Protein AF-A0A845I1G8-F1 (afdb_monomer_lite)

Structure (mmCIF, N/CA/C/O backbone):
data_AF-A0A845I1G8-F1
#
_entry.id   AF-A0A845I1G8-F1
#
loop_
_atom_site.group_PDB
_atom_site.id
_atom_site.type_symbol
_atom_site.label_atom_id
_atom_site.label_alt_id
_atom_site.label_comp_id
_atom_site.label_asym_id
_atom_site.label_entity_id
_atom_site.label_seq_id
_atom_site.pdbx_PDB_ins_code
_atom_site.Cartn_x
_atom_site.Cartn_y
_atom_site.Cartn_z
_atom_site.occupancy
_atom_site.B_iso_or_equiv
_atom_site.auth_seq_id
_atom_site.auth_comp_id
_atom_site.auth_asym_id
_atom_site.auth_atom_id
_atom_site.pdbx_PDB_model_num
ATOM 1 N N . MET A 1 1 ? -43.999 1.249 33.921 1.00 59.19 1 MET A N 1
ATOM 2 C CA . MET A 1 1 ? -42.545 1.303 33.718 1.00 59.19 1 MET A CA 1
ATOM 3 C C . MET A 1 1 ? -41.907 0.312 34.666 1.00 59.19 1 MET A C 1
ATOM 5 O O . MET A 1 1 ? -42.029 0.521 35.875 1.00 59.19 1 MET A O 1
ATOM 9 N N . THR A 1 2 ? -41.364 -0.786 34.150 1.00 79.31 2 THR A N 1
ATOM 10 C CA . THR A 1 2 ? -40.757 -1.850 34.967 1.00 79.31 2 THR A CA 1
ATOM 11 C C . THR A 1 2 ? -39.474 -1.348 35.646 1.00 79.31 2 THR A C 1
ATOM 13 O O . THR A 1 2 ? -38.993 -0.241 35.372 1.00 79.31 2 THR A O 1
ATOM 16 N N . ILE A 1 3 ? -38.949 -2.116 36.605 1.00 76.50 3 ILE A N 1
ATOM 17 C CA . ILE A 1 3 ? -37.655 -1.810 37.237 1.00 76.50 3 ILE A CA 1
ATOM 18 C C . ILE A 1 3 ? -36.537 -1.839 36.180 1.00 76.50 3 ILE A C 1
ATOM 20 O O . ILE A 1 3 ? -35.678 -0.957 36.194 1.00 76.50 3 ILE A O 1
ATOM 24 N N . ASP A 1 4 ? -36.634 -2.744 35.208 1.00 77.62 4 ASP A N 1
ATOM 25 C CA . ASP A 1 4 ? -35.653 -2.904 34.131 1.00 77.62 4 ASP A CA 1
ATOM 26 C C . ASP A 1 4 ? -35.653 -1.695 33.190 1.00 77.62 4 ASP A C 1
ATOM 28 O O . ASP A 1 4 ? -34.610 -1.084 32.973 1.00 77.62 4 ASP A O 1
ATOM 32 N N . GLU A 1 5 ? -36.826 -1.204 32.773 1.00 81.94 5 GLU A N 1
ATOM 33 C CA . GLU A 1 5 ? -36.937 0.019 31.956 1.00 81.94 5 GLU A CA 1
ATOM 34 C C . GLU A 1 5 ? -36.365 1.263 32.673 1.00 81.94 5 GLU A C 1
ATOM 36 O O . GLU A 1 5 ? -35.828 2.187 32.050 1.00 81.94 5 GLU A O 1
ATOM 41 N N . ARG A 1 6 ? -36.464 1.319 34.012 1.00 86.00 6 ARG A N 1
ATOM 42 C CA . ARG A 1 6 ? -35.846 2.389 34.821 1.00 86.00 6 ARG A CA 1
ATOM 43 C C . ARG A 1 6 ? -34.326 2.280 34.830 1.00 86.00 6 ARG A C 1
ATOM 45 O O . ARG A 1 6 ? -33.655 3.317 34.754 1.00 86.00 6 ARG A O 1
ATOM 52 N N . LEU A 1 7 ? -33.799 1.066 34.959 1.00 87.06 7 LEU A N 1
ATOM 53 C CA . LEU A 1 7 ? -32.366 0.794 34.965 1.00 87.06 7 LEU A CA 1
ATOM 54 C C . LEU A 1 7 ? -31.748 1.074 33.598 1.00 87.06 7 LEU A C 1
ATOM 56 O O . LEU A 1 7 ? -30.804 1.856 33.530 1.00 87.06 7 LEU A O 1
ATOM 60 N N . GLU A 1 8 ? -32.335 0.571 32.514 1.00 88.56 8 GLU A N 1
ATOM 61 C CA . GLU A 1 8 ? -31.870 0.817 31.143 1.00 88.56 8 GLU A CA 1
ATOM 62 C C . GLU A 1 8 ? -31.791 2.312 30.821 1.00 88.56 8 GLU A C 1
ATOM 64 O O . GLU A 1 8 ? -30.777 2.805 30.322 1.00 88.56 8 GLU A O 1
ATOM 69 N N . ARG A 1 9 ? -32.820 3.082 31.197 1.00 90.50 9 ARG A N 1
ATOM 70 C CA . ARG A 1 9 ? -32.811 4.541 31.026 1.00 90.50 9 ARG A CA 1
ATOM 71 C C . ARG A 1 9 ? -31.726 5.222 31.861 1.00 90.50 9 ARG A C 1
ATOM 73 O O . ARG A 1 9 ? -31.201 6.257 31.455 1.00 90.50 9 ARG A O 1
ATOM 80 N N . THR A 1 10 ? -31.426 4.690 33.044 1.00 92.94 10 THR A N 1
ATOM 81 C CA . THR A 1 10 ? -30.372 5.224 33.916 1.00 92.94 10 THR A CA 1
ATOM 82 C C . THR A 1 10 ? -28.998 4.945 33.317 1.00 92.94 10 THR A C 1
ATOM 84 O O . THR A 1 10 ? -28.198 5.871 33.203 1.00 92.94 10 THR A O 1
ATOM 87 N N . ILE A 1 11 ? -28.763 3.717 32.847 1.00 93.94 11 ILE A N 1
ATOM 88 C CA . ILE A 1 11 ? -27.543 3.310 32.142 1.00 93.94 11 ILE A CA 1
ATOM 89 C C . ILE A 1 11 ? -27.331 4.188 30.905 1.00 93.94 11 ILE A C 1
ATOM 91 O O . ILE A 1 11 ? -26.258 4.759 30.731 1.00 93.94 11 ILE A O 1
ATOM 95 N N . GLY A 1 12 ? -28.375 4.406 30.099 1.00 91.75 12 GLY A N 1
ATOM 96 C CA . GLY A 1 12 ? -28.302 5.235 28.892 1.00 91.75 12 GLY A CA 1
ATOM 97 C C . GLY A 1 12 ? -27.892 6.697 29.125 1.00 91.75 12 GLY A C 1
ATOM 98 O O . GLY A 1 12 ? -27.435 7.351 28.192 1.00 91.75 12 GLY A O 1
ATOM 99 N N . ARG A 1 13 ? -28.025 7.218 30.354 1.00 94.81 13 ARG A N 1
ATOM 100 C CA . ARG A 1 13 ? -27.668 8.605 30.715 1.00 94.81 13 ARG A CA 1
ATOM 101 C C . ARG A 1 13 ? -26.244 8.768 31.239 1.00 94.81 13 ARG A C 1
ATOM 103 O O . ARG A 1 13 ? -25.802 9.899 31.408 1.00 94.81 13 ARG A O 1
ATOM 110 N N . VAL A 1 14 ? -25.542 7.674 31.515 1.00 95.62 14 VAL A N 1
ATOM 111 C CA . VAL A 1 14 ? -24.172 7.705 32.037 1.00 95.62 14 VAL A CA 1
ATOM 112 C C . VAL A 1 14 ? -23.230 8.306 31.003 1.00 95.62 14 VAL A C 1
ATOM 114 O O . VAL A 1 14 ? -23.246 7.864 29.862 1.00 95.62 14 VAL A O 1
ATOM 117 N N . THR A 1 15 ? -22.390 9.274 31.367 1.00 94.38 15 THR A N 1
ATOM 118 C CA . THR A 1 15 ? -21.555 10.006 30.390 1.00 94.38 15 THR A CA 1
ATOM 119 C C . THR A 1 15 ? -20.084 9.615 30.416 1.00 94.38 15 THR A C 1
ATOM 121 O O . THR A 1 15 ? -19.350 9.939 29.488 1.00 94.38 15 THR A O 1
ATOM 124 N N . THR A 1 16 ? -19.646 8.889 31.446 1.00 93.62 16 THR A N 1
ATOM 125 C CA . THR A 1 16 ? -18.249 8.468 31.590 1.00 93.62 16 THR A CA 1
ATOM 126 C C . THR A 1 16 ? -18.135 6.993 31.968 1.00 93.62 16 THR A C 1
ATOM 128 O O . THR A 1 16 ? -19.010 6.426 32.621 1.00 93.62 16 THR A O 1
ATOM 131 N N . TRP A 1 17 ? -17.011 6.357 31.625 1.00 92.44 17 TRP A N 1
ATOM 132 C CA . TRP A 1 17 ? -16.748 4.979 32.062 1.00 92.44 17 TRP A CA 1
ATOM 133 C C . TRP A 1 17 ? -16.634 4.833 33.576 1.00 92.44 17 TRP A C 1
ATOM 135 O O . TRP A 1 17 ? -16.966 3.781 34.107 1.00 92.44 17 TRP A O 1
ATOM 145 N N . GLN A 1 18 ? -16.162 5.863 34.285 1.00 91.94 18 GLN A N 1
ATOM 146 C CA . GLN A 1 18 ? -16.066 5.812 35.744 1.00 91.94 18 GLN A CA 1
ATOM 147 C C . GLN A 1 18 ? -17.457 5.705 36.376 1.00 91.94 18 GLN A C 1
ATOM 149 O O . GLN A 1 18 ? -17.676 4.860 37.244 1.00 91.94 18 GLN A O 1
ATOM 154 N N . GLU A 1 19 ? -18.401 6.520 35.905 1.00 94.38 19 GLU A N 1
ATOM 155 C CA . GLU A 1 19 ? -19.807 6.436 36.300 1.00 94.38 19 GLU A CA 1
ATOM 156 C C . GLU A 1 19 ? -20.415 5.078 35.924 1.00 94.38 19 GLU A C 1
ATOM 158 O O . GLU A 1 19 ? -21.117 4.485 36.743 1.00 94.38 19 GLU A O 1
ATOM 163 N N . LEU A 1 20 ? -20.112 4.558 34.727 1.00 94.44 20 LEU A N 1
ATOM 164 C CA . LEU A 1 20 ? -20.653 3.279 34.252 1.00 94.44 20 LEU A CA 1
ATOM 165 C C . LEU A 1 20 ? -20.165 2.111 35.112 1.00 94.44 20 LEU A C 1
ATOM 167 O O . LEU A 1 20 ? -20.973 1.305 35.565 1.00 94.44 20 LEU A O 1
ATOM 171 N N . ASN A 1 21 ? -18.866 2.073 35.413 1.00 91.50 21 ASN A N 1
ATOM 172 C CA . ASN A 1 21 ? -18.259 1.056 36.269 1.00 91.50 21 ASN A CA 1
ATOM 173 C C . ASN A 1 21 ? -18.818 1.113 37.699 1.00 91.50 21 ASN A C 1
ATOM 175 O O . ASN A 1 21 ? -19.072 0.079 38.318 1.00 91.50 21 ASN A O 1
ATOM 179 N N . GLN A 1 22 ? -19.024 2.320 38.239 1.00 92.88 22 GLN A N 1
ATOM 180 C CA . GLN A 1 22 ? -19.616 2.483 39.566 1.00 92.88 22 GLN A CA 1
ATOM 181 C C . GLN A 1 22 ? -21.084 2.035 39.587 1.00 92.88 22 GLN A C 1
ATOM 183 O O . GLN A 1 22 ? -21.517 1.406 40.554 1.00 92.88 22 GLN A O 1
ATOM 188 N N . LEU A 1 23 ? -21.846 2.335 38.531 1.00 93.50 23 LEU A N 1
ATOM 189 C CA . LEU A 1 23 ? -23.229 1.889 38.385 1.00 93.50 23 LEU A CA 1
ATOM 190 C C . LEU A 1 23 ? -23.312 0.363 38.273 1.00 93.50 23 LEU A C 1
ATOM 192 O O . LEU A 1 23 ? -24.092 -0.247 38.999 1.00 93.50 23 LEU A O 1
ATOM 196 N N . GLU A 1 24 ? -22.477 -0.252 37.434 1.00 92.94 24 GLU A N 1
ATOM 197 C CA . GLU A 1 24 ? -22.385 -1.708 37.291 1.00 92.94 24 GLU A CA 1
ATOM 198 C C . GLU A 1 24 ? -22.083 -2.381 38.636 1.00 92.94 24 GLU A C 1
ATOM 200 O O . GLU A 1 24 ? -22.765 -3.332 39.018 1.00 92.94 24 GLU A O 1
ATOM 205 N N . LYS A 1 25 ? -21.118 -1.851 39.401 1.00 92.50 25 LYS A N 1
ATOM 206 C CA . LYS A 1 25 ? -20.811 -2.347 40.748 1.00 92.50 25 LYS A CA 1
ATOM 207 C C . LYS A 1 25 ? -22.032 -2.276 41.672 1.00 92.50 25 LYS A C 1
ATOM 209 O O . LYS A 1 25 ? -22.380 -3.269 42.301 1.00 92.50 25 LYS A O 1
ATOM 214 N N . ASN A 1 26 ? -22.725 -1.137 41.698 1.00 92.81 26 ASN A N 1
ATOM 215 C CA . ASN A 1 26 ? -23.911 -0.947 42.539 1.00 92.81 26 ASN A CA 1
ATOM 216 C C . ASN A 1 26 ? -25.073 -1.885 42.161 1.00 92.81 26 ASN A C 1
ATOM 218 O O . ASN A 1 26 ? -25.849 -2.277 43.031 1.00 92.81 26 ASN A O 1
ATOM 222 N N . ILE A 1 27 ? -25.223 -2.212 40.873 1.00 92.38 27 ILE A N 1
ATOM 223 C CA . ILE A 1 27 ? -26.228 -3.163 40.377 1.00 92.38 27 ILE A CA 1
ATOM 224 C C . ILE A 1 27 ? -25.871 -4.587 40.822 1.00 92.38 27 ILE A C 1
ATOM 226 O O . ILE A 1 27 ? -26.733 -5.297 41.347 1.00 92.38 27 ILE A O 1
ATOM 230 N N . LYS A 1 28 ? -24.600 -4.983 40.667 1.00 90.75 28 LYS A N 1
ATOM 231 C CA . LYS A 1 28 ? -24.093 -6.298 41.094 1.00 90.75 28 LYS A CA 1
ATOM 232 C C . LYS A 1 28 ? -24.250 -6.509 42.597 1.00 90.75 28 LYS A C 1
ATOM 234 O O . LYS A 1 28 ? -24.784 -7.534 43.004 1.00 90.75 28 LYS A O 1
ATOM 239 N N . ASP A 1 29 ? -23.899 -5.509 43.406 1.00 91.25 29 ASP A N 1
ATOM 240 C CA . ASP A 1 29 ? -24.023 -5.558 44.872 1.00 91.25 29 ASP A CA 1
ATOM 241 C C . ASP A 1 29 ? -25.481 -5.747 45.347 1.00 91.25 29 ASP A C 1
ATOM 243 O O . ASP A 1 29 ? -25.730 -6.123 46.491 1.00 91.25 29 ASP A O 1
ATOM 247 N N . ARG A 1 30 ? -26.462 -5.494 44.471 1.00 89.50 30 ARG A N 1
ATOM 248 C CA . ARG A 1 30 ? -27.900 -5.642 44.741 1.00 89.50 30 ARG A CA 1
ATOM 249 C C . ARG A 1 30 ? -28.531 -6.862 44.061 1.00 89.50 30 ARG A C 1
ATOM 251 O O . ARG A 1 30 ? -29.754 -6.956 44.058 1.00 89.50 30 ARG A O 1
ATOM 258 N N . ASN A 1 31 ? -27.732 -7.776 43.496 1.00 82.81 31 ASN A N 1
ATOM 259 C CA . ASN A 1 31 ? -28.191 -8.935 42.712 1.00 82.81 31 ASN A CA 1
ATOM 260 C C . ASN A 1 31 ? -29.152 -8.565 41.564 1.00 82.81 31 ASN A C 1
ATOM 262 O O . ASN A 1 31 ? -30.037 -9.341 41.216 1.00 82.81 31 ASN A O 1
ATOM 266 N N . GLY A 1 32 ? -28.996 -7.370 40.987 1.00 78.38 32 GLY A N 1
ATOM 267 C CA . GLY A 1 32 ? -29.875 -6.849 39.936 1.00 78.38 32 GLY A CA 1
ATOM 268 C C . GLY A 1 32 ? -29.344 -7.039 38.517 1.00 78.38 32 GLY A C 1
ATOM 269 O O . GLY A 1 32 ? -29.754 -6.289 37.638 1.00 78.38 32 GLY A O 1
ATOM 270 N N . ILE A 1 33 ? -28.379 -7.942 38.300 1.00 83.81 33 ILE A N 1
ATOM 271 C CA . ILE A 1 33 ? -27.830 -8.193 36.964 1.00 83.81 33 ILE A CA 1
ATOM 272 C C . ILE A 1 33 ? -28.598 -9.342 36.309 1.00 83.81 33 ILE A C 1
ATOM 274 O O . ILE A 1 33 ? -28.538 -10.489 36.747 1.00 83.81 33 ILE A O 1
ATOM 278 N N . ASP A 1 34 ? -29.353 -9.003 35.275 1.00 89.62 34 ASP A N 1
ATOM 279 C CA . ASP A 1 34 ? -29.942 -9.949 34.339 1.00 89.62 34 ASP A CA 1
ATOM 280 C C . ASP A 1 34 ? -29.398 -9.684 32.927 1.00 89.62 34 ASP A C 1
ATOM 282 O O . ASP A 1 34 ? -28.594 -8.770 32.710 1.00 89.62 34 ASP A O 1
ATOM 286 N N . ALA A 1 35 ? -29.842 -10.486 31.960 1.00 88.06 35 ALA A N 1
ATOM 287 C CA . ALA A 1 35 ? -29.391 -10.374 30.577 1.00 88.06 35 ALA A CA 1
ATOM 288 C C . ALA A 1 35 ? -29.734 -9.015 29.932 1.00 88.06 35 ALA A C 1
ATOM 290 O O . ALA A 1 35 ? -28.965 -8.526 29.105 1.00 88.06 35 ALA A O 1
ATOM 291 N N . SER A 1 36 ? -30.855 -8.384 30.309 1.00 89.81 36 SER A N 1
ATOM 292 C CA . SER A 1 36 ? -31.261 -7.085 29.749 1.00 89.81 36 SER A CA 1
ATOM 293 C C . SER A 1 36 ? -30.347 -5.974 30.254 1.00 89.81 36 SER A C 1
ATOM 295 O O . SER A 1 36 ? -29.833 -5.162 29.482 1.00 89.81 36 SER A O 1
ATOM 297 N N . VAL A 1 37 ? -30.077 -5.975 31.560 1.00 90.69 37 VAL A N 1
ATOM 298 C CA . VAL A 1 37 ? -29.185 -5.013 32.207 1.00 90.69 37 VAL A CA 1
ATOM 299 C C . VAL A 1 37 ? -27.748 -5.174 31.711 1.00 90.69 37 VAL A C 1
ATOM 301 O O . VAL A 1 37 ? -27.081 -4.173 31.444 1.00 90.69 37 VAL A O 1
ATOM 304 N N . GLU A 1 38 ? -27.272 -6.409 31.539 1.00 90.00 38 GLU A N 1
ATOM 305 C CA . GLU A 1 38 ? -25.945 -6.682 30.984 1.00 90.00 38 GLU A CA 1
ATOM 306 C C . GLU A 1 38 ? -25.813 -6.168 29.542 1.00 90.00 38 GLU A C 1
ATOM 308 O O . GLU A 1 38 ? -24.857 -5.450 29.229 1.00 90.00 38 GLU A O 1
ATOM 313 N N . ALA A 1 39 ? -26.813 -6.424 28.692 1.00 89.94 39 ALA A N 1
ATOM 314 C CA . ALA A 1 39 ? -26.856 -5.896 27.330 1.00 89.94 39 ALA A CA 1
ATOM 315 C C . ALA A 1 39 ? -26.888 -4.357 27.305 1.00 89.94 39 ALA A C 1
ATOM 317 O O . ALA A 1 39 ? -26.200 -3.729 26.494 1.00 89.94 39 ALA A O 1
ATOM 318 N N . ALA A 1 40 ? -27.634 -3.724 28.216 1.00 92.25 40 ALA A N 1
ATOM 319 C CA . ALA A 1 40 ? -27.691 -2.269 28.328 1.00 92.25 40 ALA A CA 1
ATOM 320 C C . ALA A 1 40 ? -26.347 -1.660 28.766 1.00 92.25 40 ALA A C 1
ATOM 322 O O . ALA A 1 40 ? -25.928 -0.634 28.218 1.00 92.25 40 ALA A O 1
ATOM 323 N N . LEU A 1 41 ? -25.654 -2.287 29.726 1.00 92.50 41 LEU A N 1
ATOM 324 C CA . LEU A 1 41 ? -24.318 -1.875 30.168 1.00 92.50 41 LEU A CA 1
ATOM 325 C C . LEU A 1 41 ? -23.294 -2.0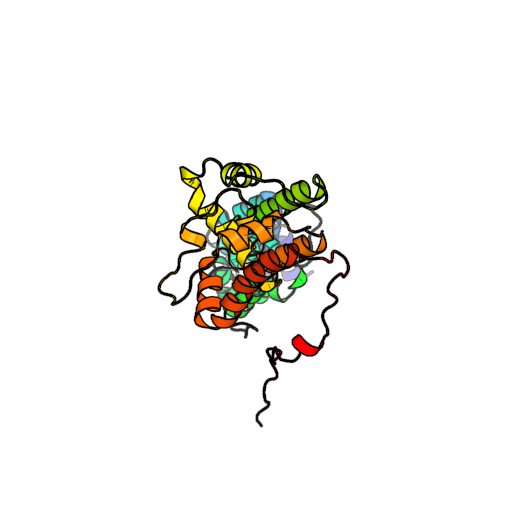00 29.038 1.00 92.50 41 LEU A C 1
ATOM 327 O O . LEU A 1 41 ? -22.527 -1.060 28.815 1.00 92.50 41 LEU A O 1
ATOM 331 N N . LEU A 1 42 ? -23.306 -3.123 28.310 1.00 90.44 42 LEU A N 1
ATOM 332 C CA . LEU A 1 42 ? -22.427 -3.343 27.163 1.00 90.44 42 LEU A CA 1
ATOM 333 C C . LEU A 1 42 ? -22.668 -2.276 26.095 1.00 90.44 42 LEU A C 1
ATOM 335 O O . LEU A 1 42 ? -21.759 -1.506 25.797 1.00 90.44 42 LEU A O 1
ATOM 339 N N . LYS A 1 43 ? -23.921 -2.127 25.641 1.00 92.81 43 LYS A N 1
ATOM 340 C CA . LYS A 1 43 ? -24.320 -1.123 24.647 1.00 92.81 43 LYS A CA 1
ATOM 341 C C . LYS A 1 43 ? -23.868 0.283 25.033 1.00 92.81 43 LYS A C 1
ATOM 343 O O . LYS A 1 43 ? -23.393 1.041 24.185 1.00 92.81 43 LYS A O 1
ATOM 348 N N . ARG A 1 44 ? -24.012 0.666 26.308 1.00 95.69 44 ARG A N 1
ATOM 349 C CA . ARG A 1 44 ? -23.567 1.992 26.748 1.00 95.69 44 ARG A CA 1
ATOM 350 C C . ARG A 1 44 ? -22.049 2.115 26.753 1.00 95.69 44 ARG A C 1
ATOM 352 O O . ARG A 1 44 ? -21.547 3.155 26.337 1.00 95.69 44 ARG A O 1
ATOM 359 N N . SER A 1 45 ? -21.332 1.087 27.200 1.00 94.12 45 SER A N 1
ATOM 360 C CA . SER A 1 45 ? -19.868 1.070 27.185 1.00 94.12 45 SER A CA 1
ATOM 361 C C . SER A 1 45 ? -19.317 1.236 25.766 1.00 94.12 45 SER A C 1
ATOM 363 O O . SER A 1 45 ? -18.413 2.047 25.561 1.00 94.12 45 SER A O 1
ATOM 365 N N . THR A 1 46 ? -19.911 0.545 24.788 1.00 93.62 46 THR A N 1
ATOM 366 C CA . THR A 1 46 ? -19.592 0.678 23.360 1.00 93.62 46 THR A CA 1
ATOM 367 C C . THR A 1 46 ? -19.830 2.092 22.867 1.00 93.62 46 THR A C 1
ATOM 369 O O . THR A 1 46 ? -18.945 2.675 22.245 1.00 93.62 46 THR A O 1
ATOM 372 N N . GLN A 1 47 ? -20.988 2.683 23.186 1.00 96.19 47 GLN A N 1
ATOM 373 C CA . GLN A 1 47 ? -21.294 4.052 22.772 1.00 96.19 47 GLN A CA 1
ATOM 374 C C . GLN A 1 47 ? -20.280 5.053 23.337 1.00 96.19 47 GLN A C 1
ATOM 376 O O . GLN A 1 47 ? -19.806 5.910 22.603 1.00 96.19 47 GLN A O 1
ATOM 381 N N . LEU A 1 48 ? -19.888 4.913 24.609 1.00 96.38 48 LEU A N 1
ATOM 382 C CA . LEU A 1 48 ? -18.823 5.739 25.190 1.00 96.38 48 LEU A CA 1
ATOM 383 C C . LEU A 1 48 ? -17.485 5.540 24.458 1.00 96.38 48 LEU A C 1
ATOM 385 O O . LEU A 1 48 ? -16.738 6.499 24.273 1.00 96.38 48 LEU A O 1
ATOM 389 N N . GLY A 1 49 ? -17.192 4.313 24.014 1.00 95.62 49 GLY A N 1
ATOM 390 C CA . GLY A 1 49 ? -16.034 3.997 23.176 1.00 95.62 49 GLY A CA 1
ATOM 391 C C . GLY A 1 49 ? -16.070 4.697 21.827 1.00 95.62 49 GLY A C 1
ATOM 392 O O . GLY A 1 49 ? -15.085 5.327 21.451 1.00 95.62 49 GLY A O 1
ATOM 393 N N . ILE A 1 50 ? -17.204 4.636 21.134 1.00 96.19 50 ILE A N 1
ATOM 394 C CA . ILE A 1 50 ? -17.432 5.326 19.861 1.00 96.19 50 ILE A CA 1
ATOM 395 C C . ILE A 1 50 ? -17.259 6.839 20.037 1.00 96.19 50 ILE A C 1
ATOM 397 O O . ILE A 1 50 ? -16.477 7.451 19.308 1.00 96.19 50 ILE A O 1
ATOM 401 N N . ASP A 1 51 ? -17.923 7.429 21.036 1.00 96.12 51 ASP A N 1
ATOM 402 C CA . ASP A 1 51 ? -17.870 8.867 21.321 1.00 96.12 51 ASP A CA 1
ATOM 403 C C . ASP A 1 51 ? -16.424 9.320 21.594 1.00 96.12 51 ASP A C 1
ATOM 405 O O . ASP A 1 51 ? -15.964 10.339 21.074 1.00 96.12 51 ASP A O 1
ATOM 409 N N . TYR A 1 52 ? -15.676 8.528 22.366 1.00 95.38 52 TYR A N 1
ATOM 410 C CA . TYR A 1 52 ? -14.263 8.769 22.647 1.00 95.38 52 TYR A CA 1
ATOM 411 C C . TYR A 1 52 ? -13.387 8.686 21.400 1.00 95.38 52 TYR A C 1
ATOM 413 O O . TYR A 1 52 ? -12.556 9.566 21.198 1.00 95.38 52 TYR A O 1
ATOM 421 N N . VAL A 1 53 ? -13.563 7.661 20.562 1.00 95.38 53 VAL A N 1
ATOM 422 C CA . VAL A 1 53 ? -12.801 7.520 19.314 1.00 95.38 53 VAL A CA 1
ATOM 423 C C . VAL A 1 53 ? -13.055 8.726 18.419 1.00 95.38 53 VAL A C 1
ATOM 425 O O . VAL A 1 53 ? -12.093 9.380 18.030 1.00 95.38 53 VAL A O 1
ATOM 428 N N . LEU A 1 54 ? -14.324 9.069 18.174 1.00 95.62 54 LEU A N 1
ATOM 429 C CA . LEU A 1 54 ? -14.721 10.211 17.347 1.00 95.62 54 LEU A CA 1
ATOM 430 C C . LEU A 1 54 ? -14.116 11.525 17.847 1.00 95.62 54 LEU A C 1
ATOM 432 O O . LEU A 1 54 ? -13.581 12.299 17.049 1.00 95.62 54 LEU A O 1
ATOM 436 N N . HIS A 1 55 ? -14.190 11.779 19.155 1.00 95.88 55 HIS A N 1
ATOM 437 C CA . HIS A 1 55 ? -13.619 12.978 19.759 1.00 95.88 55 HIS A CA 1
ATOM 438 C C . HIS A 1 55 ? -12.096 13.000 19.618 1.00 95.88 55 HIS A C 1
ATOM 440 O O . HIS A 1 55 ? -11.529 13.975 19.127 1.00 95.88 55 HIS A O 1
ATOM 446 N N . GLU A 1 56 ? -11.428 11.913 20.005 1.00 94.56 56 GLU A N 1
ATOM 447 C CA . GLU A 1 56 ? -9.974 11.848 19.979 1.00 94.56 56 GLU A CA 1
ATOM 448 C C . GLU A 1 56 ? -9.422 11.980 18.570 1.00 94.56 56 GLU A C 1
ATOM 450 O O . GLU A 1 56 ? -8.394 12.630 18.406 1.00 94.56 56 GLU A O 1
ATOM 455 N N . THR A 1 57 ? -10.070 11.403 17.559 1.00 91.81 57 THR A N 1
ATOM 456 C CA . THR A 1 57 ? -9.626 11.475 16.161 1.00 91.81 57 THR A CA 1
ATOM 457 C C . THR A 1 57 ? -10.120 12.720 15.426 1.00 91.81 57 THR A C 1
ATOM 459 O O . THR A 1 57 ? -9.711 12.927 14.288 1.00 91.81 57 THR A O 1
ATOM 462 N N . GLY A 1 58 ? -10.961 13.556 16.047 1.00 92.06 58 GLY A N 1
ATOM 463 C CA . GLY A 1 58 ? -11.527 14.751 15.415 1.00 92.06 58 GLY A CA 1
ATOM 464 C C . GLY A 1 58 ? -12.552 14.450 14.316 1.00 92.06 58 GLY A C 1
ATOM 465 O O . GLY A 1 58 ? -12.746 15.271 13.428 1.00 92.06 58 GLY A O 1
ATOM 466 N N . LEU A 1 59 ? -13.199 13.281 14.363 1.00 91.50 59 LEU A N 1
ATOM 467 C CA . LEU A 1 59 ? -14.170 12.817 13.359 1.00 91.50 59 LEU A CA 1
ATOM 468 C C . LEU A 1 59 ? -15.631 13.110 13.744 1.00 91.50 59 LEU A C 1
ATOM 470 O O . LEU A 1 59 ? -16.559 12.640 13.089 1.00 91.50 59 LEU A O 1
ATOM 474 N N . VAL A 1 60 ? -15.862 13.882 14.808 1.00 94.19 60 VAL A N 1
ATOM 475 C CA . VAL A 1 60 ? -17.213 14.258 15.249 1.00 94.19 60 VAL A CA 1
ATOM 476 C C . VAL A 1 60 ? -17.946 15.008 14.131 1.00 94.19 60 VAL A C 1
ATOM 478 O O . VAL A 1 60 ? -17.521 16.082 13.712 1.00 94.19 60 VAL A O 1
ATOM 481 N N . GLY A 1 61 ? -19.070 14.451 13.670 1.00 89.00 61 GLY A N 1
ATOM 482 C CA . GLY A 1 61 ? -19.905 15.047 12.620 1.00 89.00 61 GLY A CA 1
ATOM 483 C C . GLY A 1 61 ? -19.366 14.890 11.194 1.00 89.00 61 GLY A C 1
ATOM 484 O O . GLY A 1 61 ? -19.972 15.428 10.269 1.00 89.00 61 GLY A O 1
ATOM 485 N N . ALA A 1 62 ? -18.261 14.164 11.000 1.00 83.06 62 ALA A N 1
ATOM 486 C CA . ALA A 1 62 ? -17.777 13.830 9.666 1.00 83.06 62 ALA A CA 1
ATOM 487 C C . ALA A 1 62 ? -18.770 12.887 8.951 1.00 83.06 62 ALA A C 1
ATOM 489 O O . ALA A 1 62 ? -19.337 12.002 9.599 1.00 83.06 62 ALA A O 1
ATOM 490 N N . PRO A 1 63 ? -18.998 13.046 7.634 1.00 87.12 63 PRO A N 1
ATOM 491 C CA . PRO A 1 63 ? -19.689 12.028 6.853 1.00 87.12 63 PRO A CA 1
ATOM 492 C C . PRO A 1 63 ? -18.783 10.796 6.750 1.00 87.12 63 PRO A C 1
ATOM 494 O O . PRO A 1 63 ? -17.633 10.921 6.342 1.00 87.12 63 PRO A O 1
ATOM 497 N N . LEU A 1 64 ? -19.300 9.629 7.133 1.00 93.12 64 LEU A N 1
ATOM 498 C CA . LEU A 1 64 ? -18.557 8.367 7.147 1.00 93.12 64 LEU A CA 1
ATOM 499 C C . LEU A 1 64 ? -19.211 7.356 6.210 1.00 93.12 64 LEU A C 1
ATOM 501 O O . LEU A 1 64 ? -20.444 7.250 6.196 1.00 93.12 64 LEU A O 1
ATOM 505 N N . SER A 1 65 ? -18.401 6.588 5.482 1.00 92.94 65 SER A N 1
ATOM 506 C CA . SER A 1 65 ? -18.889 5.446 4.698 1.00 92.94 65 SER A CA 1
ATOM 507 C C . SER A 1 65 ? -19.458 4.332 5.589 1.00 92.94 65 SER A C 1
ATOM 509 O O . SER A 1 65 ? -19.320 4.353 6.817 1.00 92.94 65 SER A O 1
ATOM 511 N N . GLU A 1 66 ? -20.107 3.332 4.989 1.00 96.06 66 GLU A N 1
ATOM 512 C CA . GLU A 1 66 ? -20.605 2.178 5.747 1.00 96.06 66 GLU A CA 1
ATOM 513 C C . GLU A 1 66 ? -19.461 1.367 6.375 1.00 96.06 66 GLU A C 1
ATOM 515 O O . GLU A 1 66 ? -19.575 0.933 7.528 1.00 96.06 66 GLU A O 1
ATOM 520 N N . ALA A 1 67 ? -18.343 1.190 5.661 1.00 95.00 67 ALA A N 1
ATOM 521 C CA . ALA A 1 67 ? -17.162 0.534 6.213 1.00 95.00 67 ALA A CA 1
ATOM 522 C C . ALA A 1 67 ? -16.560 1.336 7.374 1.00 95.00 67 ALA A C 1
ATOM 524 O O . ALA A 1 67 ? -16.266 0.771 8.428 1.00 95.00 67 ALA A O 1
ATOM 525 N N . GLU A 1 68 ? -16.438 2.657 7.230 1.00 96.00 68 GLU A N 1
ATOM 526 C CA . GLU A 1 68 ? -15.912 3.540 8.274 1.00 96.00 68 GLU A CA 1
ATOM 527 C C . GLU A 1 68 ? -16.774 3.528 9.540 1.00 96.00 68 GLU A C 1
ATOM 529 O O . GLU A 1 68 ? -16.244 3.468 10.652 1.00 96.00 68 GLU A O 1
ATOM 534 N N . GLN A 1 69 ? -18.102 3.508 9.396 1.00 96.75 69 GLN A N 1
ATOM 535 C CA . GLN A 1 69 ? -19.020 3.372 10.530 1.00 96.75 69 GLN A CA 1
ATOM 536 C C . GLN A 1 69 ? -18.809 2.046 11.273 1.00 96.75 69 GLN A C 1
ATOM 538 O O . GLN A 1 69 ? -18.729 2.041 12.506 1.00 96.75 69 GLN A O 1
ATOM 543 N N . LYS A 1 70 ? -18.651 0.929 10.546 1.00 97.25 70 LYS A N 1
ATOM 544 C CA . LYS A 1 70 ? -18.330 -0.372 11.157 1.00 97.25 70 LYS A CA 1
ATOM 545 C C . LYS A 1 70 ? -16.956 -0.367 11.834 1.00 97.25 70 LYS A C 1
ATOM 547 O O . LYS A 1 70 ? -16.831 -0.902 12.934 1.00 97.25 70 LYS A O 1
ATOM 552 N N . ILE A 1 71 ? -15.944 0.267 11.234 1.00 97.50 71 ILE A N 1
ATOM 553 C CA . ILE A 1 71 ? -14.607 0.414 11.836 1.00 97.50 71 ILE A CA 1
ATOM 554 C C . ILE A 1 71 ? -14.708 1.163 13.168 1.00 97.50 71 ILE A C 1
ATOM 556 O O . ILE A 1 71 ? -14.136 0.724 14.164 1.00 97.50 71 ILE A O 1
ATOM 560 N N . ILE A 1 72 ? -15.458 2.266 13.224 1.00 97.19 72 ILE A N 1
ATOM 561 C CA . ILE A 1 72 ? -15.656 3.008 14.475 1.00 97.19 72 ILE A CA 1
ATOM 562 C C . ILE A 1 72 ? -16.369 2.154 15.522 1.00 97.19 72 ILE A C 1
ATOM 564 O O . ILE A 1 72 ? -15.946 2.159 16.678 1.00 97.19 72 ILE A O 1
ATOM 568 N N . ALA A 1 73 ? -17.402 1.401 15.137 1.00 96.06 73 ALA A N 1
ATOM 569 C CA . ALA A 1 73 ? -18.086 0.487 16.050 1.00 96.06 73 ALA A CA 1
ATOM 570 C C . ALA A 1 73 ? -17.118 -0.563 16.626 1.00 96.06 73 ALA A C 1
ATOM 572 O O . ALA A 1 73 ? -17.056 -0.738 17.842 1.00 96.06 73 ALA A O 1
ATOM 573 N N . ALA A 1 74 ? -16.290 -1.174 15.775 1.00 96.81 74 ALA A N 1
ATOM 574 C CA . ALA A 1 74 ? -15.266 -2.135 16.177 1.00 96.81 74 ALA A CA 1
ATOM 575 C C . ALA A 1 74 ? -14.244 -1.547 17.161 1.00 96.81 74 ALA A C 1
ATOM 577 O O . ALA A 1 74 ? -13.924 -2.154 18.185 1.00 96.81 74 ALA A O 1
ATOM 578 N N . ILE A 1 75 ? -13.741 -0.338 16.888 1.00 96.38 75 ILE A N 1
ATOM 579 C CA . ILE A 1 75 ? -12.797 0.335 17.790 1.00 96.38 75 ILE A CA 1
ATOM 580 C C . ILE A 1 75 ? -13.497 0.749 19.086 1.00 96.38 75 ILE A C 1
ATOM 582 O O . ILE A 1 75 ? -12.877 0.698 20.145 1.00 96.38 75 ILE A O 1
ATOM 586 N N . GLY A 1 76 ? -14.768 1.146 19.022 1.00 96.00 76 GLY A N 1
ATOM 587 C CA . GLY A 1 76 ? -15.585 1.473 20.185 1.00 96.00 76 GLY A CA 1
ATOM 588 C C . GLY A 1 76 ? -15.738 0.285 21.132 1.00 96.00 76 GLY A C 1
ATOM 589 O O . GLY A 1 76 ? -15.488 0.430 22.330 1.00 96.00 76 GLY A O 1
ATOM 590 N N . GLU A 1 77 ? -16.041 -0.898 20.595 1.00 95.75 77 GLU A N 1
ATOM 591 C CA . GLU A 1 77 ? -16.066 -2.154 21.357 1.00 95.75 77 GLU A CA 1
ATOM 592 C C . GLU A 1 77 ? -14.690 -2.503 21.924 1.00 95.75 77 GLU A C 1
ATOM 594 O O . GLU A 1 77 ? -14.528 -2.755 23.121 1.00 95.75 77 GLU A O 1
ATOM 599 N N . TYR A 1 78 ? -13.650 -2.429 21.094 1.00 95.69 78 TYR A N 1
ATOM 600 C CA . TYR A 1 78 ? -12.284 -2.668 21.547 1.00 95.69 78 TYR A CA 1
ATOM 601 C C . TYR A 1 78 ? -11.878 -1.709 22.682 1.00 95.69 78 TYR A C 1
ATOM 603 O O . TYR A 1 78 ? -11.282 -2.122 23.681 1.00 95.69 78 TYR A O 1
ATOM 611 N N . ALA A 1 79 ? -12.244 -0.429 22.581 1.00 94.88 79 ALA A N 1
ATOM 612 C CA . ALA A 1 79 ? -12.028 0.563 23.623 1.00 94.88 79 ALA A CA 1
ATOM 613 C C . ALA A 1 79 ? -12.809 0.207 24.895 1.00 94.88 79 ALA A C 1
ATOM 615 O O . ALA A 1 79 ? -12.228 0.231 25.979 1.00 94.88 79 ALA A O 1
ATOM 616 N N . ALA A 1 80 ? -14.083 -0.175 24.779 1.00 92.88 80 ALA A N 1
ATOM 617 C CA . ALA A 1 80 ? -14.908 -0.620 25.899 1.00 92.88 80 ALA A CA 1
ATOM 618 C C . ALA A 1 80 ? -14.260 -1.793 26.660 1.00 92.88 80 ALA A C 1
ATOM 620 O O . ALA A 1 80 ? -14.155 -1.744 27.891 1.00 92.88 80 ALA A O 1
ATOM 621 N N . ILE A 1 81 ? -13.736 -2.793 25.943 1.00 92.62 81 ILE A N 1
ATOM 622 C CA . ILE A 1 81 ? -13.014 -3.932 26.528 1.00 92.62 81 ILE A CA 1
ATOM 623 C C . ILE A 1 81 ? -11.740 -3.462 27.247 1.00 92.62 81 ILE A C 1
ATOM 625 O O . ILE A 1 81 ? -11.504 -3.814 28.408 1.00 92.62 81 ILE A O 1
ATOM 629 N N . LEU A 1 82 ? -10.925 -2.617 26.607 1.00 92.25 82 LEU A N 1
ATOM 630 C CA . LEU A 1 82 ? -9.696 -2.096 27.213 1.00 92.25 82 LEU A CA 1
ATOM 631 C C . LEU A 1 82 ? -9.960 -1.262 28.472 1.00 92.25 82 LEU A C 1
ATOM 633 O O . LEU A 1 82 ? -9.196 -1.352 29.441 1.00 92.25 82 LEU A O 1
ATOM 637 N N . ARG A 1 83 ? -11.038 -0.471 28.488 1.00 90.00 83 ARG A N 1
ATOM 638 C CA . ARG A 1 83 ? -11.382 0.403 29.617 1.00 90.00 83 ARG A CA 1
ATOM 639 C C . ARG A 1 83 ? -11.753 -0.380 30.873 1.00 90.00 83 ARG A C 1
ATOM 641 O O . ARG A 1 83 ? -11.420 0.089 31.961 1.00 90.00 83 ARG A O 1
ATOM 648 N N . ARG A 1 84 ? -12.298 -1.599 30.754 1.00 84.81 84 ARG A N 1
ATOM 649 C CA . ARG A 1 84 ? -12.483 -2.513 31.904 1.00 84.81 84 ARG A CA 1
ATOM 650 C C . ARG A 1 84 ? -11.162 -2.863 32.598 1.00 84.81 84 ARG A C 1
ATOM 652 O O . ARG A 1 84 ? -11.132 -3.063 33.805 1.00 84.81 84 ARG A O 1
ATOM 659 N N . SER A 1 85 ? -10.057 -2.864 31.851 1.00 85.19 85 SER A N 1
ATOM 660 C CA . SER A 1 85 ? -8.693 -3.064 32.367 1.00 85.19 85 SER A CA 1
ATOM 661 C C . SER A 1 85 ? -7.913 -1.754 32.560 1.00 85.19 85 SER A C 1
ATOM 663 O O . SER A 1 85 ? -6.687 -1.778 32.662 1.00 85.19 85 SER A O 1
ATOM 665 N N . ASN A 1 86 ? -8.595 -0.603 32.558 1.00 86.88 86 ASN A N 1
ATOM 666 C CA . ASN A 1 86 ? -8.010 0.740 32.622 1.00 86.88 86 ASN A CA 1
ATOM 667 C C . ASN A 1 86 ? -6.923 1.025 31.557 1.00 86.88 86 ASN A C 1
ATOM 669 O O . ASN A 1 86 ? -6.002 1.810 31.787 1.00 86.88 86 ASN A O 1
ATOM 673 N N . LYS A 1 87 ? -7.027 0.394 30.383 1.00 91.81 87 LYS A N 1
ATOM 674 C CA . LYS A 1 87 ? -6.151 0.617 29.221 1.00 91.81 87 LYS A CA 1
ATOM 675 C C . LYS A 1 87 ? -6.849 1.485 28.172 1.00 91.81 87 LYS A C 1
ATOM 677 O O . LYS A 1 87 ? -8.061 1.682 28.232 1.00 91.81 87 LYS A O 1
ATOM 682 N N . TYR A 1 88 ? -6.075 1.989 27.211 1.00 91.12 88 TYR A N 1
ATOM 683 C CA . TYR A 1 88 ? -6.553 2.853 26.128 1.00 91.12 88 TYR A CA 1
ATOM 684 C C . TYR A 1 88 ? -6.038 2.368 24.765 1.00 91.12 88 TYR A C 1
ATOM 686 O O . TYR A 1 88 ? -4.903 1.888 24.685 1.00 91.12 88 TYR A O 1
ATOM 694 N N . PRO A 1 89 ? -6.814 2.530 23.679 1.00 93.31 89 PRO A N 1
ATOM 695 C CA . PRO A 1 89 ? -6.409 2.150 22.325 1.00 93.31 89 PRO A CA 1
ATOM 696 C C . PRO A 1 89 ? -5.476 3.195 21.672 1.00 93.31 89 PRO A C 1
ATOM 698 O O . PRO A 1 89 ? -5.652 3.560 20.514 1.00 93.31 89 PRO A O 1
ATOM 701 N N . SER A 1 90 ? -4.472 3.713 22.394 1.00 93.56 90 SER A N 1
ATOM 702 C CA . SER A 1 90 ? -3.681 4.883 21.963 1.00 93.56 90 SER A CA 1
ATOM 703 C C . SER A 1 90 ? -2.979 4.702 20.613 1.00 93.56 90 SER A C 1
ATOM 705 O O . SER A 1 90 ? -2.959 5.631 19.810 1.00 93.56 90 SER A O 1
ATOM 707 N N . LEU A 1 91 ? -2.435 3.510 20.338 1.00 91.94 91 LEU A N 1
ATOM 708 C CA . LEU A 1 91 ? -1.789 3.211 19.054 1.00 91.94 91 LEU A CA 1
ATOM 709 C C . LEU A 1 91 ? -2.793 3.220 17.896 1.00 91.94 91 LEU A C 1
ATOM 711 O O . LEU A 1 91 ? -2.498 3.780 16.844 1.00 91.94 91 LEU A O 1
ATOM 715 N N . THR A 1 92 ? -3.984 2.656 18.107 1.00 94.19 92 THR A N 1
ATOM 716 C CA . THR A 1 92 ? -5.067 2.650 17.115 1.00 94.19 92 THR A CA 1
ATOM 717 C C . THR A 1 92 ? -5.501 4.079 16.791 1.00 94.19 92 THR A C 1
ATOM 719 O O . THR A 1 92 ? -5.565 4.453 15.624 1.00 94.19 92 THR A O 1
ATOM 722 N N . LEU A 1 93 ? -5.694 4.923 17.813 1.00 94.69 93 LEU A N 1
ATOM 723 C CA . LEU A 1 93 ? -6.050 6.334 17.619 1.00 94.69 93 LEU A CA 1
ATOM 724 C C . LEU A 1 93 ? -4.964 7.112 16.865 1.00 94.69 93 LEU A C 1
ATOM 726 O O . LEU A 1 93 ? -5.275 7.915 15.990 1.00 94.69 93 LEU A O 1
ATOM 730 N N . GLN A 1 94 ? -3.685 6.872 17.172 1.00 90.69 94 GLN A N 1
ATOM 731 C CA . GLN A 1 94 ? -2.569 7.485 16.442 1.00 90.69 94 GLN A CA 1
ATOM 732 C C . GLN A 1 94 ? -2.528 7.049 14.974 1.00 90.69 94 GLN A C 1
ATOM 734 O O . GLN A 1 94 ? -2.255 7.875 14.104 1.00 90.69 94 GLN A O 1
ATOM 739 N N . GLN A 1 95 ? -2.805 5.774 14.688 1.00 85.56 95 GLN A N 1
ATOM 740 C CA . GLN A 1 95 ? -2.880 5.279 13.314 1.00 85.56 95 GLN A CA 1
ATOM 741 C C . GLN A 1 95 ? -4.008 5.962 12.542 1.00 85.56 95 GLN A C 1
ATOM 743 O O . GLN A 1 95 ? -3.749 6.459 11.451 1.00 85.56 95 GLN A O 1
ATOM 748 N N . ILE A 1 96 ? -5.203 6.068 13.127 1.00 91.12 96 ILE A N 1
ATOM 749 C CA . ILE A 1 96 ? -6.358 6.713 12.484 1.00 91.12 96 ILE A CA 1
ATOM 750 C C . ILE A 1 96 ? -6.091 8.196 12.234 1.00 91.12 96 ILE A C 1
ATOM 752 O O . ILE A 1 96 ? -6.342 8.680 11.140 1.00 91.12 96 ILE A O 1
ATOM 756 N N . LYS A 1 97 ? -5.506 8.918 13.198 1.00 86.25 97 LYS A N 1
ATOM 757 C CA . LYS A 1 97 ? -5.125 10.330 13.001 1.00 86.25 97 LYS A CA 1
ATOM 758 C C . LYS A 1 97 ? -4.172 10.534 11.826 1.00 86.25 97 LYS A C 1
ATOM 760 O O . LYS A 1 97 ? -4.206 11.577 11.186 1.00 86.25 97 LYS A O 1
ATOM 765 N N . ARG A 1 98 ? -3.277 9.571 11.590 1.00 80.31 98 ARG A N 1
ATOM 766 C CA . ARG A 1 98 ? -2.252 9.663 10.546 1.00 80.31 98 ARG A CA 1
ATOM 767 C C . ARG A 1 98 ? -2.754 9.198 9.181 1.00 80.31 98 ARG A C 1
ATOM 769 O O . ARG A 1 98 ? -2.294 9.729 8.180 1.00 80.31 98 ARG A O 1
ATOM 776 N N . LEU A 1 99 ? -3.598 8.171 9.153 1.00 82.62 99 LEU A N 1
ATOM 777 C CA . LEU A 1 99 ? -3.939 7.430 7.936 1.00 82.62 99 LEU A CA 1
ATOM 778 C C . LEU A 1 99 ? -5.413 7.572 7.531 1.00 82.62 99 LEU A C 1
ATOM 780 O O . LEU A 1 99 ? -5.739 7.366 6.376 1.00 82.62 99 LEU A O 1
ATOM 784 N N . GLY A 1 100 ? -6.308 7.923 8.451 1.00 89.69 100 GLY A N 1
ATOM 785 C CA . GLY A 1 100 ? -7.748 7.727 8.273 1.00 89.69 100 GLY A CA 1
ATOM 786 C C . GLY A 1 100 ? -8.198 6.329 8.713 1.00 89.69 100 GLY A C 1
ATOM 787 O O . GLY A 1 100 ? -7.390 5.510 9.157 1.00 89.69 100 GLY A O 1
ATOM 788 N N . LEU A 1 101 ? -9.507 6.071 8.655 1.00 93.31 101 LEU A N 1
ATOM 789 C CA . LEU A 1 101 ? -10.116 4.841 9.179 1.00 93.31 101 LEU A CA 1
ATOM 790 C C . LEU A 1 101 ? -9.792 3.622 8.305 1.00 93.31 101 LEU A C 1
ATOM 792 O O . LEU A 1 101 ? -9.210 2.660 8.812 1.00 93.31 101 LEU A O 1
ATOM 796 N N . CYS A 1 102 ? -10.115 3.676 7.009 1.00 91.75 102 CYS A N 1
ATOM 797 C CA . CYS A 1 102 ? -9.914 2.549 6.093 1.00 91.75 102 CYS A CA 1
ATOM 798 C C . CYS A 1 102 ? -8.435 2.166 5.962 1.00 91.75 102 CYS A C 1
ATOM 800 O O . CYS A 1 102 ? -8.091 1.003 6.165 1.00 91.75 102 CYS A O 1
ATOM 802 N N . ASP A 1 103 ? -7.540 3.134 5.757 1.00 85.94 103 ASP A N 1
ATOM 803 C CA . ASP A 1 103 ? -6.100 2.869 5.645 1.00 85.94 103 ASP A CA 1
ATOM 804 C C . ASP A 1 103 ? -5.507 2.307 6.949 1.00 85.94 103 ASP A C 1
ATOM 806 O O . ASP A 1 103 ? -4.634 1.433 6.928 1.00 85.94 103 ASP A O 1
ATOM 810 N N . ALA A 1 104 ? -5.980 2.765 8.116 1.00 92.12 104 ALA A N 1
ATOM 811 C CA . ALA A 1 104 ? -5.554 2.200 9.396 1.00 92.12 104 ALA A CA 1
ATOM 812 C C . ALA A 1 104 ? -6.019 0.744 9.566 1.00 92.12 104 ALA A C 1
ATOM 814 O O . ALA A 1 104 ? -5.258 -0.080 10.096 1.00 92.12 104 ALA A O 1
ATOM 815 N N . ALA A 1 105 ? -7.234 0.416 9.116 1.00 95.38 105 ALA A N 1
ATOM 816 C CA . ALA A 1 105 ? -7.731 -0.955 9.087 1.00 95.38 105 ALA A CA 1
ATOM 817 C C . ALA A 1 105 ? -6.921 -1.816 8.106 1.00 95.38 105 ALA A C 1
ATOM 819 O O . ALA A 1 105 ? -6.418 -2.871 8.494 1.00 95.38 105 ALA A O 1
ATOM 820 N N . GLU A 1 106 ? -6.667 -1.322 6.893 1.00 94.69 106 GLU A N 1
ATOM 821 C CA . GLU A 1 106 ? -5.877 -2.004 5.867 1.00 94.69 106 GLU A CA 1
ATOM 822 C C . GLU A 1 106 ? -4.455 -2.339 6.350 1.00 94.69 106 GLU A C 1
ATOM 824 O O . GLU A 1 106 ? -4.017 -3.490 6.279 1.00 94.69 106 GLU A O 1
ATOM 829 N N . VAL A 1 107 ? -3.743 -1.367 6.929 1.00 91.19 107 VAL A N 1
ATOM 830 C CA . VAL A 1 107 ? -2.398 -1.577 7.500 1.00 91.19 107 VAL A CA 1
ATOM 831 C C . VAL A 1 107 ? -2.414 -2.576 8.664 1.00 91.19 107 VAL A C 1
ATOM 833 O O . VAL A 1 107 ? -1.406 -3.236 8.954 1.00 91.19 107 VAL A O 1
ATOM 836 N N . SER A 1 108 ? -3.537 -2.680 9.372 1.00 94.19 108 SER A N 1
ATOM 837 C CA . SER A 1 108 ? -3.695 -3.616 10.482 1.00 94.19 108 SER A CA 1
ATOM 838 C C . SER A 1 108 ? -3.905 -5.047 9.985 1.00 94.19 108 SER A C 1
ATOM 840 O O . SER A 1 108 ? -3.225 -5.944 10.488 1.00 94.19 108 SER A O 1
ATOM 842 N N . VAL A 1 109 ? -4.754 -5.253 8.972 1.00 95.81 109 VAL A N 1
ATOM 843 C CA . VAL A 1 109 ? -5.036 -6.589 8.410 1.00 95.81 109 VAL A CA 1
ATOM 844 C C . VAL A 1 109 ? -3.909 -7.104 7.512 1.00 95.81 109 VAL A C 1
ATOM 846 O O . VAL A 1 109 ? -3.634 -8.303 7.496 1.00 95.81 109 VAL A O 1
ATOM 849 N N . CYS A 1 110 ? -3.177 -6.222 6.817 1.00 93.81 110 CYS A 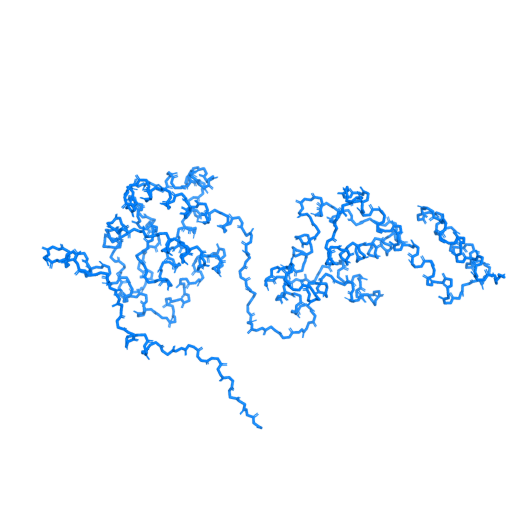N 1
ATOM 850 C CA . CYS A 1 110 ? -2.079 -6.569 5.900 1.00 93.81 110 CYS A CA 1
ATOM 851 C C . CYS A 1 110 ? -0.783 -7.030 6.604 1.00 93.81 110 CYS A C 1
ATOM 853 O O . CYS A 1 110 ? 0.332 -6.743 6.158 1.00 93.81 110 CYS A O 1
ATOM 855 N N . ARG A 1 111 ? -0.902 -7.755 7.720 1.00 91.69 111 ARG A N 1
ATOM 856 C CA . ARG A 1 111 ? 0.212 -8.283 8.516 1.00 91.69 111 ARG A CA 1
ATOM 857 C C . ARG A 1 111 ? 0.303 -9.797 8.400 1.00 91.69 111 ARG A C 1
ATOM 859 O O . ARG A 1 111 ? -0.663 -10.499 8.127 1.00 91.69 111 ARG A O 1
ATOM 866 N N . ASN A 1 112 ? 1.494 -10.347 8.635 1.00 87.94 112 ASN A N 1
ATOM 867 C CA . ASN A 1 112 ? 1.691 -11.803 8.614 1.00 87.94 112 ASN A CA 1
ATOM 868 C C . ASN A 1 112 ? 1.042 -12.523 9.799 1.00 87.94 112 ASN A C 1
ATOM 870 O O . ASN A 1 112 ? 0.778 -13.716 9.705 1.00 87.94 112 ASN A O 1
ATOM 874 N N . LYS A 1 113 ? 0.809 -11.811 10.902 1.00 91.31 113 LYS A N 1
ATOM 875 C CA . LYS A 1 113 ? 0.127 -12.321 12.087 1.00 91.31 113 LYS A CA 1
ATOM 876 C C . LYS A 1 113 ? -1.044 -11.399 12.418 1.00 91.31 113 LYS A C 1
ATOM 878 O O . LYS A 1 113 ? -0.872 -10.186 12.238 1.00 91.31 113 LYS A O 1
ATOM 883 N N . PRO A 1 114 ? -2.167 -11.944 12.915 1.00 92.69 114 PRO A N 1
ATOM 884 C CA . PRO A 1 114 ? -3.268 -11.130 13.402 1.00 92.69 114 PRO A CA 1
ATOM 885 C C . PRO A 1 114 ? -2.804 -10.123 14.457 1.00 92.69 114 PRO A C 1
ATOM 887 O O . PRO A 1 114 ? -1.807 -10.329 15.158 1.00 92.69 114 PRO A O 1
ATOM 890 N N . THR A 1 115 ? -3.495 -8.990 14.534 1.00 93.50 115 THR A N 1
ATOM 891 C CA . THR A 1 115 ? -3.176 -7.961 15.529 1.00 93.50 115 THR A CA 1
ATOM 892 C C . THR A 1 115 ? -3.729 -8.335 16.900 1.00 93.50 115 THR A C 1
ATOM 894 O O . THR A 1 115 ? -4.658 -9.128 17.016 1.00 93.50 115 THR A O 1
ATOM 897 N N . LYS A 1 116 ? -3.223 -7.695 17.963 1.00 91.44 116 LYS A N 1
ATOM 898 C CA . LYS A 1 116 ? -3.808 -7.896 19.293 1.00 91.44 116 LYS A CA 1
ATOM 899 C C . LYS A 1 116 ? -5.266 -7.424 19.373 1.00 91.44 116 LYS A C 1
ATOM 901 O O . LYS A 1 116 ? -6.035 -7.991 20.135 1.00 91.44 116 LYS A O 1
ATOM 906 N N . GLY A 1 117 ? -5.636 -6.406 18.591 1.00 91.62 117 GLY A N 1
ATOM 907 C CA . GLY A 1 117 ? -7.022 -5.944 18.497 1.00 91.62 117 GLY A CA 1
ATOM 908 C C . GLY A 1 117 ? -7.946 -7.027 17.944 1.00 91.62 117 GLY A C 1
ATOM 909 O O . GLY A 1 117 ? -8.985 -7.280 18.540 1.00 91.62 117 GLY A O 1
ATOM 910 N N . TYR A 1 118 ? -7.513 -7.722 16.886 1.00 94.81 118 TYR A N 1
ATOM 911 C CA . TYR A 1 118 ? -8.228 -8.880 16.343 1.00 94.81 118 TYR A CA 1
ATOM 912 C C . TYR A 1 118 ? -8.440 -9.957 17.409 1.00 94.81 118 TYR A C 1
ATOM 914 O O . TYR A 1 118 ? -9.575 -10.305 17.699 1.00 94.81 118 TYR A O 1
ATOM 922 N N . GLU A 1 119 ? -7.362 -10.420 18.054 1.00 94.81 119 GLU A N 1
ATOM 923 C CA . GLU A 1 119 ? -7.454 -11.462 19.089 1.00 94.81 119 GLU A CA 1
ATOM 924 C C . GLU A 1 119 ? -8.434 -11.079 20.206 1.00 94.81 119 GLU A C 1
ATOM 926 O O . GLU A 1 119 ? -9.238 -11.900 20.621 1.00 94.81 119 GLU A O 1
ATOM 931 N N . VAL A 1 120 ? -8.405 -9.821 20.663 1.00 94.25 120 VAL A N 1
ATOM 932 C C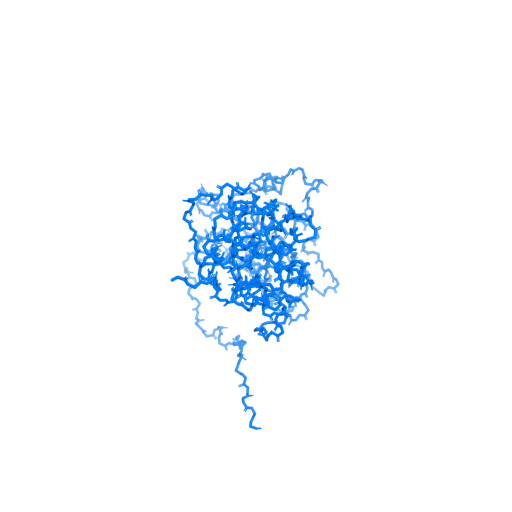A . VAL A 1 120 ? -9.302 -9.338 21.724 1.00 94.25 120 VAL A CA 1
ATOM 933 C C . VAL A 1 120 ? -10.772 -9.354 21.299 1.00 94.25 120 VAL A C 1
ATOM 935 O O . VAL A 1 120 ? -11.623 -9.644 22.135 1.00 94.25 120 VAL A O 1
ATOM 938 N N . LEU A 1 121 ? -11.082 -9.036 20.039 1.00 94.31 121 LEU A N 1
ATOM 939 C CA . LEU A 1 121 ? -12.456 -9.090 19.535 1.00 94.31 121 LEU A CA 1
ATOM 940 C C . LEU A 1 121 ? -12.936 -10.538 19.373 1.00 94.31 121 LEU A C 1
ATOM 942 O O . LEU A 1 121 ? -14.058 -10.838 19.762 1.00 94.31 121 LEU A O 1
ATOM 946 N N . ILE A 1 122 ? -12.083 -11.444 18.886 1.00 94.75 122 ILE A N 1
ATOM 947 C CA . ILE A 1 122 ? -12.410 -12.877 18.799 1.00 94.75 122 ILE A CA 1
ATOM 948 C C . ILE A 1 122 ? -12.636 -13.481 20.188 1.00 94.75 122 ILE A C 1
ATOM 950 O O . ILE A 1 122 ? -13.641 -14.151 20.405 1.00 94.75 122 ILE A O 1
ATOM 954 N N . ASP A 1 123 ? -11.754 -13.198 21.151 1.00 94.25 123 ASP A N 1
ATOM 955 C CA . ASP A 1 123 ? -11.884 -13.673 22.537 1.00 94.25 123 ASP A CA 1
ATOM 956 C C . ASP A 1 123 ? -13.183 -13.174 23.208 1.00 94.25 123 ASP A C 1
ATOM 958 O O . ASP A 1 123 ? -13.640 -13.755 24.194 1.00 94.25 123 ASP A O 1
ATOM 962 N N . ALA A 1 124 ? -13.767 -12.089 22.688 1.00 91.88 124 ALA A N 1
ATOM 963 C CA . ALA A 1 124 ? -15.022 -11.499 23.140 1.00 91.88 124 ALA A CA 1
ATOM 964 C C . ALA A 1 124 ? -16.249 -11.919 22.303 1.00 91.88 124 ALA A C 1
ATOM 966 O O . ALA A 1 124 ? -17.320 -11.362 22.525 1.00 91.88 124 ALA A O 1
ATOM 967 N N . ASP A 1 125 ? -16.105 -12.874 21.375 1.00 94.19 125 ASP A N 1
ATOM 968 C CA . ASP A 1 125 ? -17.159 -13.333 20.451 1.00 94.19 125 ASP A CA 1
ATOM 969 C C . ASP A 1 125 ? -17.698 -12.216 19.530 1.00 94.19 125 ASP A C 1
ATOM 971 O O . ASP A 1 125 ? -18.880 -12.137 19.205 1.00 94.19 125 ASP A O 1
ATOM 975 N N . LEU A 1 126 ? -16.807 -11.307 19.115 1.00 94.44 126 LEU A N 1
ATOM 976 C CA . LEU A 1 126 ? -17.096 -10.151 18.256 1.00 94.44 126 LEU A CA 1
ATOM 977 C C . LEU A 1 126 ? -16.361 -10.242 16.908 1.00 94.44 126 LEU A C 1
ATOM 979 O O . LEU A 1 126 ? -15.884 -9.234 16.381 1.00 94.44 126 LEU A O 1
ATOM 983 N N . GLU A 1 127 ? -16.251 -11.444 16.333 1.00 93.62 127 GLU A N 1
ATOM 984 C CA . GLU A 1 127 ? -15.595 -11.669 15.032 1.00 93.62 127 GLU A CA 1
ATOM 985 C C . GLU A 1 127 ? -16.205 -10.821 13.910 1.00 93.62 127 GLU A C 1
ATOM 987 O O . GLU A 1 127 ? -15.474 -10.301 13.061 1.00 93.62 127 GLU A O 1
ATOM 992 N N . ASP A 1 128 ? -17.518 -10.589 13.962 1.00 94.06 128 ASP A N 1
ATOM 993 C CA . ASP A 1 128 ? -18.241 -9.766 12.989 1.00 94.06 128 ASP A CA 1
ATOM 994 C C . ASP A 1 128 ? -17.794 -8.294 12.973 1.00 94.06 128 ASP A C 1
ATOM 996 O O . ASP A 1 128 ? -18.001 -7.582 11.990 1.00 94.06 128 ASP A O 1
ATOM 1000 N N . LEU A 1 129 ? -17.145 -7.840 14.049 1.00 94.50 129 LEU A N 1
ATOM 1001 C CA . LEU A 1 129 ? -16.566 -6.504 14.169 1.00 94.50 129 LEU A CA 1
ATOM 1002 C C . LEU A 1 129 ? -15.053 -6.490 13.924 1.00 94.50 129 LEU A C 1
ATOM 1004 O O . LEU A 1 129 ? -14.425 -5.439 14.030 1.00 94.50 129 LEU A O 1
ATOM 1008 N N . SER A 1 130 ? -14.432 -7.621 13.589 1.00 97.00 130 SER A N 1
ATOM 1009 C CA . SER A 1 130 ? -13.025 -7.621 13.185 1.00 97.00 130 SER A CA 1
ATOM 1010 C C . SER A 1 130 ? -12.820 -6.786 11.918 1.00 97.00 130 SER A C 1
ATOM 1012 O O . SER A 1 130 ? -13.677 -6.737 11.033 1.00 97.00 130 SER A O 1
ATOM 1014 N N . TYR A 1 131 ? -11.655 -6.144 11.788 1.00 97.88 131 TYR A N 1
ATOM 1015 C CA . TYR A 1 131 ? -11.319 -5.438 10.549 1.00 97.88 131 TYR A CA 1
ATOM 1016 C C . TYR A 1 131 ? -11.315 -6.383 9.356 1.00 97.88 131 TYR A C 1
ATOM 1018 O O . TYR A 1 131 ? -11.773 -6.013 8.284 1.00 97.88 131 TYR A O 1
ATOM 1026 N N . GLU A 1 132 ? -10.852 -7.612 9.554 1.00 98.06 132 GLU A N 1
ATOM 1027 C CA . GLU A 1 132 ? -10.868 -8.660 8.551 1.00 98.06 132 GLU A CA 1
ATOM 1028 C C . GLU A 1 132 ? -12.288 -8.905 8.041 1.00 98.06 132 GLU A C 1
ATOM 1030 O O . GLU A 1 132 ? -12.500 -8.928 6.828 1.00 98.06 132 GLU A O 1
ATOM 1035 N N . ARG A 1 133 ? -13.283 -9.016 8.932 1.00 98.12 133 ARG A N 1
ATOM 1036 C CA . ARG A 1 133 ? -14.671 -9.174 8.497 1.00 98.12 133 ARG A CA 1
ATOM 1037 C C . ARG A 1 133 ? -15.194 -7.934 7.782 1.00 98.12 133 ARG A C 1
ATOM 1039 O O . ARG A 1 133 ? -15.789 -8.063 6.716 1.00 98.12 133 ARG A O 1
ATOM 1046 N N . ILE A 1 134 ? -14.930 -6.748 8.324 1.00 98.19 134 ILE A N 1
ATOM 1047 C CA . ILE A 1 134 ? -15.371 -5.477 7.733 1.00 98.19 134 ILE A CA 1
ATOM 1048 C C . ILE A 1 134 ? -14.821 -5.307 6.310 1.00 98.19 134 ILE A C 1
ATOM 1050 O O . ILE A 1 134 ? -15.562 -4.910 5.414 1.00 98.19 134 ILE A O 1
ATOM 1054 N N . VAL A 1 135 ? -13.553 -5.662 6.085 1.00 97.94 135 VAL A N 1
ATOM 1055 C CA . VAL A 1 135 ? -12.914 -5.634 4.761 1.00 97.94 135 VAL A CA 1
ATOM 1056 C C . VAL A 1 135 ? -13.611 -6.577 3.778 1.00 97.94 135 VAL A C 1
ATOM 1058 O O . VAL A 1 135 ? -13.764 -6.233 2.609 1.00 97.94 135 VAL A O 1
ATOM 1061 N N . LEU A 1 136 ? -14.049 -7.760 4.223 1.00 97.88 136 LEU A N 1
ATOM 1062 C CA . LEU A 1 136 ? -14.762 -8.708 3.359 1.00 97.88 136 LEU A CA 1
ATOM 1063 C C . LEU A 1 136 ? -16.219 -8.334 3.102 1.00 97.88 136 LEU A C 1
ATOM 1065 O O . LEU A 1 136 ? -16.734 -8.660 2.034 1.00 97.88 136 LEU A O 1
ATOM 1069 N N . ASP A 1 137 ? -16.869 -7.672 4.055 1.00 97.94 137 ASP A N 1
ATOM 1070 C CA . ASP A 1 137 ? -18.226 -7.156 3.885 1.00 97.94 137 ASP A CA 1
ATOM 1071 C C . ASP A 1 137 ? -18.259 -5.963 2.910 1.00 97.94 137 ASP A C 1
ATOM 1073 O O . ASP A 1 137 ? -19.265 -5.763 2.233 1.00 97.94 137 ASP A O 1
ATOM 1077 N N . HIS A 1 138 ? -17.163 -5.198 2.814 1.00 97.38 138 HIS A N 1
ATOM 1078 C CA . HIS A 1 138 ? -17.060 -3.968 2.013 1.00 97.38 138 HIS A CA 1
ATOM 1079 C C . HIS A 1 138 ? -15.839 -3.957 1.072 1.00 97.38 138 HIS A C 1
ATOM 1081 O O . HIS A 1 138 ? -15.038 -3.022 1.097 1.00 97.38 138 HIS A O 1
ATOM 1087 N N . PRO A 1 139 ? -15.658 -4.970 0.205 1.00 94.94 139 PRO A N 1
ATOM 1088 C CA . PRO A 1 139 ? -14.397 -5.196 -0.507 1.00 94.94 139 PRO A CA 1
ATOM 1089 C C . PRO A 1 139 ? -14.031 -4.095 -1.511 1.00 94.94 139 PRO A C 1
ATOM 1091 O O . PRO A 1 139 ? -12.877 -4.000 -1.912 1.00 94.94 139 PRO A O 1
ATOM 1094 N N . THR A 1 140 ? -14.988 -3.263 -1.932 1.00 89.88 140 THR A N 1
ATOM 1095 C CA . THR A 1 140 ? -14.749 -2.142 -2.855 1.00 89.88 140 THR A CA 1
ATOM 1096 C C . THR A 1 140 ? -14.125 -0.918 -2.184 1.00 89.88 140 THR A C 1
ATOM 1098 O O . THR A 1 140 ? -13.640 -0.038 -2.888 1.00 89.88 140 THR A O 1
ATOM 1101 N N . GLU A 1 141 ? -14.149 -0.841 -0.850 1.00 91.38 141 GLU A N 1
ATOM 1102 C CA . GLU A 1 141 ? -13.565 0.265 -0.074 1.00 91.38 141 GLU A CA 1
ATOM 1103 C C . GLU A 1 141 ? -12.115 -0.001 0.365 1.00 91.38 141 GLU A C 1
ATOM 1105 O O . GLU A 1 141 ? -11.472 0.879 0.934 1.00 91.38 141 GLU A O 1
ATOM 1110 N N . PHE A 1 142 ? -11.583 -1.195 0.093 1.00 92.44 142 PHE A N 1
ATOM 1111 C CA . PHE A 1 142 ? -10.243 -1.615 0.506 1.00 92.44 142 PHE A CA 1
ATOM 1112 C C . PHE A 1 142 ? -9.439 -2.160 -0.670 1.00 92.44 142 PHE A C 1
ATOM 1114 O O . PHE A 1 142 ? -9.988 -2.536 -1.708 1.00 92.44 142 PHE A O 1
ATOM 1121 N N . SER A 1 143 ? -8.117 -2.254 -0.514 1.00 89.81 143 SER A N 1
ATOM 1122 C CA . SER A 1 143 ? -7.302 -2.867 -1.558 1.00 89.81 143 SER A CA 1
ATOM 1123 C C . SER A 1 143 ? -7.561 -4.372 -1.689 1.00 89.81 143 SER A C 1
ATOM 1125 O O . SER A 1 143 ? -7.845 -5.085 -0.720 1.00 89.81 143 SER A O 1
ATOM 1127 N N . ALA A 1 144 ? -7.339 -4.905 -2.893 1.00 90.75 144 ALA A N 1
ATOM 1128 C CA . ALA A 1 144 ? -7.343 -6.350 -3.134 1.00 90.75 144 ALA A CA 1
ATOM 1129 C C . ALA A 1 144 ? -6.366 -7.098 -2.204 1.00 90.75 144 ALA A C 1
ATOM 1131 O O . ALA A 1 144 ? -6.590 -8.254 -1.839 1.00 90.75 144 ALA A O 1
ATOM 1132 N N . ARG A 1 145 ? -5.286 -6.429 -1.776 1.00 92.44 145 ARG A N 1
ATOM 1133 C CA . ARG A 1 145 ? -4.337 -6.965 -0.802 1.00 92.44 145 ARG A CA 1
ATOM 1134 C C . ARG A 1 145 ? -4.972 -7.101 0.581 1.00 92.44 145 ARG A C 1
ATOM 1136 O O . ARG A 1 145 ? -4.838 -8.165 1.183 1.00 92.44 145 ARG A O 1
ATOM 1143 N N . ALA A 1 146 ? -5.683 -6.084 1.062 1.00 94.94 146 ALA A N 1
ATOM 1144 C CA . ALA A 1 146 ? -6.413 -6.149 2.327 1.00 94.94 146 ALA A CA 1
ATOM 1145 C C . ALA A 1 146 ? -7.435 -7.291 2.323 1.00 94.94 146 ALA A C 1
ATOM 1147 O O . ALA A 1 146 ? -7.485 -8.077 3.272 1.00 94.94 146 ALA A O 1
ATOM 1148 N N . VAL A 1 147 ? -8.184 -7.438 1.225 1.00 96.31 147 VAL A N 1
ATOM 1149 C CA . VAL A 1 147 ? -9.136 -8.541 1.026 1.00 96.31 147 VAL A CA 1
ATOM 1150 C C . VAL A 1 147 ? -8.421 -9.890 1.108 1.00 96.31 147 VAL A C 1
ATOM 1152 O O . VAL A 1 147 ? -8.840 -10.762 1.870 1.00 96.31 147 VAL A O 1
ATOM 1155 N N . TRP A 1 148 ? -7.298 -10.057 0.403 1.00 96.19 148 TRP A N 1
ATOM 1156 C CA . TRP A 1 148 ? -6.521 -11.299 0.429 1.00 96.19 148 TRP A CA 1
ATOM 1157 C C . TRP A 1 148 ? -6.055 -11.673 1.845 1.00 96.19 148 TRP A C 1
ATOM 1159 O O . TRP A 1 148 ? -6.179 -12.828 2.271 1.00 96.19 148 TRP A O 1
ATOM 1169 N N . PHE A 1 149 ? -5.526 -10.701 2.597 1.00 96.69 149 PHE A N 1
ATOM 1170 C CA . PHE A 1 149 ? -5.057 -10.930 3.967 1.00 96.69 149 PHE A CA 1
ATOM 1171 C C . PHE A 1 149 ? -6.209 -11.249 4.917 1.00 96.69 149 PHE A C 1
ATOM 1173 O O . PHE A 1 149 ? -6.082 -12.166 5.726 1.00 96.69 149 PHE A O 1
ATOM 1180 N N . SER A 1 150 ? -7.337 -10.557 4.768 1.00 97.12 150 SER A N 1
ATOM 1181 C CA . SER A 1 150 ? -8.536 -10.773 5.578 1.00 97.12 150 SER A CA 1
ATOM 1182 C C . SER A 1 150 ? -9.101 -12.177 5.376 1.00 97.12 150 SER A C 1
ATOM 1184 O O . SER A 1 150 ? -9.328 -12.895 6.347 1.00 97.12 150 SER A O 1
ATOM 1186 N N . ARG A 1 151 ? -9.203 -12.639 4.120 1.00 97.56 151 ARG A N 1
ATOM 1187 C CA . ARG A 1 151 ? -9.585 -14.027 3.804 1.00 97.56 151 ARG A CA 1
ATOM 1188 C C . ARG A 1 151 ? -8.645 -15.029 4.465 1.00 97.56 151 ARG A C 1
ATOM 1190 O O . ARG A 1 151 ? -9.113 -15.953 5.119 1.00 97.56 151 ARG A O 1
ATOM 1197 N N . ARG A 1 152 ? -7.328 -14.826 4.342 1.00 96.56 152 ARG A N 1
ATOM 1198 C CA . ARG A 1 152 ? -6.330 -15.729 4.936 1.00 96.56 152 ARG A CA 1
ATOM 1199 C C . ARG A 1 152 ? -6.474 -15.809 6.457 1.00 96.56 152 ARG A C 1
ATOM 1201 O O . ARG A 1 152 ? -6.418 -16.906 7.003 1.00 96.56 152 ARG A O 1
ATOM 1208 N N . THR A 1 153 ? -6.610 -14.668 7.131 1.00 96.38 153 THR A N 1
ATOM 1209 C CA . THR A 1 153 ? -6.740 -14.611 8.595 1.00 96.38 153 THR A CA 1
ATOM 1210 C C . THR A 1 153 ? -7.996 -15.337 9.077 1.00 96.38 153 THR A C 1
ATOM 1212 O O . THR A 1 153 ? -7.915 -16.084 10.046 1.00 96.38 153 THR A O 1
ATOM 1215 N N . LEU A 1 154 ? -9.106 -15.212 8.346 1.00 95.44 154 LEU A N 1
ATOM 1216 C CA . LEU A 1 154 ? -10.373 -15.897 8.628 1.00 95.44 154 LEU A CA 1
ATOM 1217 C C . LEU A 1 154 ? -10.418 -17.353 8.111 1.00 95.44 154 LEU A C 1
ATOM 1219 O O . LEU A 1 154 ? -11.475 -17.976 8.083 1.00 95.44 154 LEU A O 1
ATOM 1223 N N . GLY A 1 155 ? -9.292 -17.911 7.648 1.00 95.44 155 GLY A N 1
ATOM 1224 C CA . GLY A 1 155 ? -9.222 -19.292 7.149 1.00 95.44 155 GLY A CA 1
ATOM 1225 C C . GLY A 1 155 ? -9.950 -19.538 5.820 1.00 95.44 155 GLY A C 1
ATOM 1226 O O . GLY A 1 155 ? -10.183 -20.687 5.444 1.00 95.44 155 GLY A O 1
ATOM 1227 N N . LEU A 1 156 ? -10.302 -18.482 5.086 1.00 96.38 156 LEU A N 1
ATOM 1228 C CA . LEU A 1 156 ? -10.973 -18.554 3.791 1.00 96.38 156 LEU A CA 1
ATOM 1229 C C . LEU A 1 156 ? -9.964 -18.736 2.648 1.00 96.38 156 LEU A C 1
ATOM 1231 O O . LEU A 1 156 ? -8.848 -18.211 2.665 1.00 96.38 156 LEU A O 1
ATOM 1235 N N . ARG A 1 157 ? -10.377 -19.452 1.596 1.00 95.31 157 ARG A N 1
ATOM 1236 C CA . ARG A 1 157 ? -9.541 -19.703 0.412 1.00 95.31 157 ARG A CA 1
ATOM 1237 C C . ARG A 1 157 ? -9.307 -18.417 -0.385 1.00 95.31 157 ARG A C 1
ATOM 1239 O O . ARG A 1 157 ? -10.264 -17.716 -0.707 1.00 95.31 157 ARG A O 1
ATOM 1246 N N . ASN A 1 158 ? -8.060 -18.151 -0.764 1.00 94.38 158 ASN A N 1
ATOM 1247 C CA . ASN A 1 158 ? -7.702 -17.089 -1.707 1.00 94.38 158 ASN A CA 1
ATOM 1248 C C . ASN A 1 158 ? -7.607 -17.609 -3.148 1.00 94.38 158 ASN A C 1
ATOM 1250 O O . ASN A 1 158 ? -7.372 -18.798 -3.370 1.00 94.38 158 ASN A O 1
ATOM 1254 N N . GLU A 1 159 ? -7.782 -16.707 -4.115 1.00 86.88 159 GLU A N 1
ATOM 1255 C CA . GLU A 1 159 ? -7.620 -16.996 -5.550 1.00 86.88 159 GLU A CA 1
ATOM 1256 C C . GLU A 1 159 ? -6.152 -17.254 -5.917 1.00 86.88 159 GLU A C 1
ATOM 1258 O O . GLU A 1 159 ? -5.852 -18.113 -6.741 1.00 86.88 159 GLU A O 1
ATOM 1263 N N . SER A 1 160 ? -5.232 -16.559 -5.246 1.00 88.69 160 SER A N 1
ATOM 1264 C CA . SER A 1 160 ? -3.786 -16.710 -5.394 1.00 88.69 160 SER A CA 1
ATOM 1265 C C . SER A 1 160 ? -3.129 -17.195 -4.099 1.00 88.69 160 SER A C 1
ATOM 1267 O O . SER A 1 160 ? -3.559 -16.860 -2.993 1.00 88.69 160 SER A O 1
ATOM 1269 N N . GLU A 1 161 ? -2.016 -17.924 -4.220 1.00 88.44 161 GLU A N 1
ATOM 1270 C CA . GLU A 1 161 ? -1.197 -18.333 -3.064 1.00 88.44 161 GLU A CA 1
ATOM 1271 C C . GLU A 1 161 ? -0.440 -17.167 -2.413 1.00 88.44 161 GLU A C 1
ATOM 1273 O O . GLU A 1 161 ? -0.051 -17.240 -1.247 1.00 88.44 161 GLU A O 1
ATOM 1278 N N . LYS A 1 162 ? -0.207 -16.086 -3.164 1.00 86.81 162 LYS A N 1
ATOM 1279 C CA . LYS A 1 162 ? 0.538 -14.906 -2.713 1.00 86.81 162 LYS A CA 1
ATOM 1280 C C . LYS A 1 162 ? -0.374 -13.681 -2.689 1.00 86.81 162 LYS A C 1
ATOM 1282 O O . LYS A 1 162 ? -1.194 -13.541 -3.599 1.00 86.81 162 LYS A O 1
ATOM 1287 N N . PRO A 1 163 ? -0.210 -12.778 -1.706 1.00 88.69 163 PRO A N 1
ATOM 1288 C CA . PRO A 1 163 ? -0.983 -11.548 -1.671 1.00 88.69 163 PRO A CA 1
ATOM 1289 C C . PRO A 1 163 ? -0.657 -10.654 -2.875 1.00 88.69 163 PRO A C 1
ATOM 1291 O O . PRO A 1 163 ? 0.517 -10.593 -3.261 1.00 88.69 163 PRO A O 1
ATOM 1294 N N . PRO A 1 164 ? -1.642 -9.902 -3.400 1.00 86.94 164 PRO A N 1
ATOM 1295 C CA . PRO A 1 164 ? -1.408 -8.823 -4.359 1.00 86.94 164 PRO A CA 1
ATOM 1296 C C . PRO A 1 164 ? -0.349 -7.828 -3.868 1.00 86.94 164 PRO A C 1
ATOM 1298 O O . PRO A 1 164 ? -0.131 -7.688 -2.657 1.00 86.94 164 PRO A O 1
ATOM 1301 N N . ALA A 1 165 ? 0.323 -7.133 -4.788 1.00 77.19 165 ALA A N 1
ATOM 1302 C CA . ALA A 1 165 ? 1.307 -6.111 -4.437 1.00 77.19 165 ALA A CA 1
ATOM 1303 C C . ALA A 1 165 ? 0.671 -4.967 -3.620 1.00 77.19 165 ALA A C 1
ATOM 1305 O O . ALA A 1 165 ? -0.526 -4.710 -3.692 1.00 77.19 165 ALA A O 1
ATOM 1306 N N . GLU A 1 166 ? 1.471 -4.301 -2.786 1.00 76.38 166 GLU A N 1
ATOM 1307 C CA . GLU A 1 166 ? 1.008 -3.156 -1.998 1.00 76.38 166 GLU A CA 1
ATOM 1308 C C . GLU A 1 166 ? 0.847 -1.932 -2.905 1.00 76.38 166 GLU A C 1
ATOM 1310 O O . GLU A 1 166 ? 1.842 -1.376 -3.373 1.00 76.38 166 GLU A O 1
ATOM 1315 N N . THR A 1 167 ? -0.398 -1.514 -3.145 1.00 63.88 167 THR A N 1
ATOM 1316 C CA . THR A 1 167 ? -0.752 -0.460 -4.108 1.00 63.88 167 THR A CA 1
ATOM 1317 C C . THR A 1 167 ? -0.173 0.911 -3.731 1.00 63.88 167 THR A C 1
ATOM 1319 O O . THR A 1 167 ? 0.229 1.661 -4.620 1.00 63.88 167 THR A O 1
ATOM 1322 N N . HIS A 1 168 ? -0.011 1.202 -2.434 1.00 66.06 168 HIS A N 1
ATOM 1323 C CA . HIS A 1 168 ? 0.450 2.498 -1.906 1.00 66.06 168 HIS A CA 1
ATOM 1324 C C . HIS A 1 168 ? 1.861 2.472 -1.305 1.00 66.06 168 HIS A C 1
ATOM 1326 O O . HIS A 1 168 ? 2.177 3.241 -0.399 1.00 66.06 168 HIS A O 1
ATOM 1332 N N . SER A 1 169 ? 2.745 1.604 -1.802 1.00 76.44 169 SER A N 1
ATOM 1333 C CA . SER A 1 169 ? 4.137 1.660 -1.355 1.00 76.44 169 SER A CA 1
ATOM 1334 C C . SER A 1 169 ? 4.828 2.944 -1.837 1.00 76.44 169 SER A C 1
ATOM 1336 O O . SER A 1 169 ? 4.626 3.420 -2.956 1.00 76.44 169 SER A O 1
ATOM 1338 N N . ASP A 1 170 ? 5.743 3.451 -1.017 1.00 84.38 170 ASP A N 1
ATOM 1339 C CA . ASP A 1 170 ? 6.692 4.529 -1.329 1.00 84.38 170 ASP A CA 1
ATOM 1340 C C . ASP A 1 170 ? 7.434 4.316 -2.669 1.00 84.38 170 ASP A C 1
ATOM 1342 O O . ASP A 1 170 ? 7.921 5.254 -3.302 1.00 84.38 170 ASP A O 1
ATOM 1346 N N . ILE A 1 171 ? 7.553 3.056 -3.093 1.00 87.88 171 ILE A N 1
ATOM 1347 C CA . ILE A 1 171 ? 8.161 2.650 -4.358 1.00 87.88 171 ILE A CA 1
ATOM 1348 C C . ILE A 1 171 ? 7.167 2.833 -5.509 1.00 87.88 171 ILE A C 1
ATOM 1350 O O . ILE A 1 171 ? 7.577 3.319 -6.558 1.00 87.88 171 ILE A O 1
ATOM 1354 N N . ASN A 1 172 ? 5.879 2.511 -5.336 1.00 87.88 172 ASN A N 1
ATOM 1355 C CA . ASN A 1 172 ? 4.837 2.776 -6.339 1.00 87.88 172 ASN A CA 1
ATOM 1356 C C . ASN A 1 172 ? 4.675 4.260 -6.610 1.00 87.88 172 ASN A C 1
ATOM 1358 O O . ASN A 1 172 ? 4.706 4.651 -7.770 1.00 87.88 172 ASN A O 1
ATOM 1362 N N . ILE A 1 173 ? 4.601 5.079 -5.558 1.00 89.94 173 ILE A N 1
ATOM 1363 C CA . ILE A 1 173 ? 4.495 6.536 -5.698 1.00 89.94 173 ILE A CA 1
ATOM 1364 C C . ILE A 1 173 ? 5.668 7.068 -6.527 1.00 89.94 173 ILE A C 1
ATOM 1366 O O . ILE A 1 173 ? 5.464 7.772 -7.510 1.00 89.94 173 ILE A O 1
ATOM 1370 N N . ARG A 1 174 ? 6.900 6.670 -6.193 1.00 93.94 174 ARG A N 1
ATOM 1371 C CA . ARG A 1 174 ? 8.090 7.103 -6.941 1.00 93.94 174 ARG A CA 1
ATOM 1372 C C . ARG A 1 174 ? 8.178 6.506 -8.349 1.00 93.94 174 ARG A C 1
ATOM 1374 O O . ARG A 1 174 ? 8.729 7.141 -9.240 1.00 93.94 174 ARG A O 1
ATOM 1381 N N . THR A 1 175 ? 7.646 5.303 -8.561 1.00 95.69 175 THR A N 1
ATOM 1382 C CA . THR A 1 175 ? 7.559 4.683 -9.895 1.00 95.69 175 THR A CA 1
ATOM 1383 C C . THR A 1 175 ? 6.597 5.469 -10.782 1.00 95.69 175 THR A C 1
ATOM 1385 O O . THR A 1 175 ? 6.960 5.825 -11.900 1.00 95.69 175 THR A O 1
ATOM 1388 N N . ASP A 1 176 ? 5.420 5.816 -10.258 1.00 95.25 176 ASP A N 1
ATOM 1389 C CA . ASP A 1 176 ? 4.439 6.660 -10.937 1.00 95.25 176 ASP A CA 1
ATOM 1390 C C . ASP A 1 176 ? 5.016 8.049 -11.237 1.00 95.25 176 ASP A C 1
ATOM 1392 O O . ASP A 1 176 ? 4.918 8.509 -12.369 1.00 95.25 176 ASP A O 1
ATOM 1396 N N . GLN A 1 177 ? 5.688 8.678 -10.265 1.00 96.81 177 GLN A N 1
ATOM 1397 C CA . GLN A 1 177 ? 6.351 9.973 -10.455 1.00 96.81 177 GLN A CA 1
ATOM 1398 C C . GLN A 1 177 ? 7.430 9.924 -11.545 1.00 96.81 177 GLN A C 1
ATOM 1400 O O . GLN A 1 177 ? 7.533 10.861 -12.334 1.00 96.81 177 GLN A O 1
ATOM 1405 N N . LEU A 1 178 ? 8.220 8.843 -11.619 1.00 97.88 178 LEU A N 1
ATOM 1406 C CA . LEU A 1 178 ? 9.238 8.701 -12.663 1.00 97.88 178 LEU A CA 1
ATOM 1407 C C . LEU A 1 178 ? 8.591 8.561 -14.044 1.00 97.88 178 LEU A C 1
ATOM 1409 O O . LEU A 1 178 ? 9.034 9.205 -14.991 1.00 97.88 178 LEU A O 1
ATOM 1413 N N . LEU A 1 179 ? 7.535 7.750 -14.156 1.00 98.44 179 LEU A N 1
ATOM 1414 C CA . LEU A 1 179 ? 6.789 7.580 -15.403 1.00 98.44 179 LEU A CA 1
ATOM 1415 C C . LEU A 1 179 ? 6.129 8.886 -15.855 1.00 98.44 179 LEU A C 1
ATOM 1417 O O . LEU A 1 179 ? 6.232 9.235 -17.028 1.00 98.44 179 LEU A O 1
ATOM 1421 N N . ASP A 1 180 ? 5.516 9.631 -14.934 1.00 98.25 180 ASP A N 1
ATOM 1422 C CA . ASP A 1 180 ? 4.880 10.916 -15.233 1.00 98.25 180 ASP A CA 1
ATOM 1423 C C . ASP A 1 180 ? 5.923 11.961 -15.673 1.00 98.25 180 ASP A C 1
ATOM 1425 O O . ASP A 1 180 ? 5.715 12.678 -16.653 1.00 98.25 180 ASP A O 1
ATOM 1429 N N . TRP A 1 181 ? 7.091 11.998 -15.020 1.00 98.38 181 TRP A N 1
ATOM 1430 C CA . TRP A 1 181 ? 8.202 12.865 -15.421 1.00 98.38 181 TRP A CA 1
ATOM 1431 C C . TRP A 1 181 ? 8.741 12.524 -16.818 1.00 98.38 181 TRP A C 1
ATOM 1433 O O . TRP A 1 181 ? 8.949 13.423 -17.637 1.00 98.38 181 TRP A O 1
ATOM 1443 N N . LEU A 1 182 ? 8.933 11.236 -17.125 1.00 98.44 182 LEU A N 1
ATOM 1444 C CA . LEU A 1 182 ? 9.376 10.784 -18.449 1.00 98.44 182 LEU A CA 1
ATOM 1445 C C . LEU A 1 182 ? 8.334 11.085 -19.535 1.00 98.44 182 LEU A C 1
ATOM 1447 O O . LEU A 1 182 ? 8.704 11.513 -20.629 1.00 98.44 182 LEU A O 1
ATOM 1451 N N . MET A 1 183 ? 7.046 10.916 -19.228 1.00 98.50 183 MET A N 1
ATOM 1452 C CA . MET A 1 183 ? 5.946 11.224 -20.141 1.00 98.50 183 MET A CA 1
ATOM 1453 C C . MET A 1 183 ? 5.908 12.709 -20.500 1.00 98.50 183 MET A C 1
ATOM 1455 O O . MET A 1 183 ? 5.821 13.047 -21.680 1.00 98.50 183 MET A O 1
ATOM 1459 N N . GLU A 1 184 ? 6.023 13.608 -19.520 1.00 98.38 184 GLU A N 1
ATOM 1460 C CA . GLU A 1 184 ? 6.037 15.051 -19.790 1.00 98.38 184 GLU A CA 1
ATOM 1461 C C . GLU A 1 184 ? 7.284 15.481 -20.581 1.00 98.38 184 GLU A C 1
ATOM 1463 O O . GLU A 1 184 ? 7.184 16.327 -21.478 1.00 98.38 184 GLU A O 1
ATOM 1468 N N . ARG A 1 185 ? 8.445 14.853 -20.339 1.00 97.81 185 ARG A N 1
ATOM 1469 C CA . ARG A 1 185 ? 9.649 15.063 -21.163 1.00 97.81 185 ARG A CA 1
ATOM 1470 C C . ARG A 1 185 ? 9.448 14.608 -22.605 1.00 97.81 185 ARG A C 1
ATOM 1472 O O . ARG A 1 185 ? 9.785 15.360 -23.515 1.00 97.81 185 ARG A O 1
ATOM 1479 N N . ALA A 1 186 ? 8.891 13.413 -22.811 1.00 98.19 186 ALA A N 1
ATOM 1480 C CA . ALA A 1 186 ? 8.584 12.898 -24.142 1.00 98.19 186 ALA A CA 1
ATOM 1481 C C . ALA A 1 186 ? 7.618 13.842 -24.867 1.00 98.19 186 ALA A C 1
ATOM 1483 O O . ALA A 1 186 ? 7.921 14.340 -25.947 1.00 98.19 186 ALA A O 1
ATOM 1484 N N . LYS A 1 187 ? 6.482 14.157 -24.240 1.00 98.12 187 LYS A N 1
ATOM 1485 C CA . LYS A 1 187 ? 5.443 15.047 -24.774 1.00 98.12 187 LYS A CA 1
ATOM 1486 C C . LYS A 1 187 ? 5.993 16.410 -25.195 1.00 98.12 187 LYS A C 1
ATOM 1488 O O . LYS A 1 187 ? 5.653 16.898 -26.269 1.00 98.12 187 LYS A O 1
ATOM 1493 N N . SER A 1 188 ? 6.879 16.994 -24.389 1.00 97.56 188 SER A N 1
ATOM 1494 C CA . SER A 1 188 ? 7.515 18.289 -24.678 1.00 97.56 188 SER A CA 1
ATOM 1495 C C . SER A 1 188 ? 8.523 18.239 -25.833 1.00 97.56 188 SER A C 1
ATOM 1497 O O . SER A 1 188 ? 8.924 19.284 -26.338 1.00 97.56 188 SER A O 1
ATOM 1499 N N . ASN A 1 189 ? 8.926 17.044 -26.265 1.00 97.75 189 ASN A N 1
ATOM 1500 C CA . ASN A 1 189 ? 9.947 16.815 -27.281 1.00 97.75 189 ASN A CA 1
ATOM 1501 C C . ASN A 1 189 ? 9.430 15.894 -28.403 1.00 97.75 189 ASN A C 1
ATOM 1503 O O . ASN A 1 189 ? 10.090 14.944 -28.822 1.00 97.75 189 ASN A O 1
ATOM 1507 N N . GLY A 1 190 ? 8.203 16.146 -28.870 1.00 97.56 190 GLY A N 1
ATOM 1508 C CA . GLY A 1 190 ? 7.625 15.412 -30.001 1.00 97.56 190 GLY A CA 1
ATOM 1509 C C . GLY A 1 190 ? 7.441 13.918 -29.728 1.00 97.56 190 GLY A C 1
ATOM 1510 O O . GLY A 1 190 ? 7.583 13.111 -30.642 1.00 97.56 190 GLY A O 1
ATOM 1511 N N . TRP A 1 191 ? 7.144 13.565 -28.476 1.00 98.00 191 TRP A N 1
ATOM 1512 C CA . TRP A 1 191 ? 6.996 12.196 -27.975 1.00 98.00 191 TRP A CA 1
ATOM 1513 C C . TRP A 1 191 ? 8.285 11.359 -27.962 1.00 98.00 191 TRP A C 1
ATOM 1515 O O . TRP A 1 191 ? 8.233 10.157 -27.724 1.00 98.00 191 TRP A O 1
ATOM 1525 N N . ILE A 1 192 ? 9.454 11.976 -28.130 1.00 97.69 192 ILE A N 1
ATOM 1526 C CA . ILE A 1 192 ? 10.762 11.324 -27.985 1.00 97.69 192 ILE A CA 1
ATOM 1527 C C . ILE A 1 192 ? 11.376 11.769 -26.662 1.00 97.69 192 ILE A C 1
ATOM 1529 O O . ILE A 1 192 ? 11.430 12.965 -26.379 1.00 97.69 192 ILE A O 1
ATOM 1533 N N . ILE A 1 193 ? 11.860 10.839 -25.839 1.00 97.75 193 ILE A N 1
ATOM 1534 C CA . ILE A 1 193 ? 12.460 11.192 -24.546 1.00 97.75 193 ILE A CA 1
ATOM 1535 C C . ILE A 1 193 ? 13.842 11.813 -24.796 1.00 97.75 193 ILE A C 1
ATOM 1537 O O . ILE A 1 193 ? 14.734 11.118 -25.281 1.00 97.75 193 ILE A O 1
ATOM 1541 N N . PRO A 1 194 ? 14.060 13.100 -24.469 1.00 96.81 194 PRO A N 1
ATOM 1542 C CA . PRO A 1 194 ? 15.377 13.703 -24.601 1.00 96.81 194 PRO A CA 1
ATOM 1543 C C . PRO A 1 194 ? 16.355 13.055 -23.607 1.00 96.81 194 PRO A C 1
ATOM 1545 O O . PRO A 1 194 ? 15.922 12.702 -22.501 1.00 96.81 194 PRO A O 1
ATOM 1548 N N . PRO A 1 195 ? 17.660 12.967 -23.939 1.00 94.38 195 PRO A N 1
ATOM 1549 C CA . PRO A 1 195 ? 18.668 12.393 -23.053 1.00 94.38 195 PRO A CA 1
ATOM 1550 C C . PRO A 1 195 ? 18.581 12.949 -21.627 1.00 94.38 195 PRO A C 1
ATOM 1552 O O . PRO A 1 195 ? 18.328 14.141 -21.423 1.00 94.38 195 PRO A O 1
ATOM 1555 N N . PHE A 1 196 ? 18.763 12.076 -20.639 1.00 97.50 196 PHE A N 1
ATOM 1556 C CA . PHE A 1 196 ? 18.775 12.430 -19.222 1.00 97.50 196 PHE A CA 1
ATOM 1557 C C . PHE A 1 196 ? 19.721 11.518 -18.442 1.00 97.50 196 PHE A C 1
ATOM 1559 O O . PHE A 1 196 ? 19.951 10.371 -18.816 1.00 97.50 196 PHE A O 1
ATOM 1566 N N . THR A 1 197 ? 20.242 12.012 -17.328 1.00 97.31 197 THR A N 1
ATOM 1567 C CA . THR A 1 197 ? 21.090 11.249 -16.410 1.00 97.31 197 THR A CA 1
ATOM 1568 C C . THR A 1 197 ? 20.258 10.584 -15.311 1.00 97.31 197 THR A C 1
ATOM 1570 O O . THR A 1 197 ? 19.199 11.079 -14.915 1.00 97.31 197 THR A O 1
ATOM 1573 N N . ASN A 1 198 ? 20.771 9.502 -14.718 1.00 96.56 198 ASN A N 1
ATOM 1574 C CA . ASN A 1 198 ? 20.131 8.883 -13.547 1.00 96.56 198 ASN A CA 1
ATOM 1575 C C . ASN A 1 198 ? 20.027 9.852 -12.352 1.00 96.56 198 ASN A C 1
ATOM 1577 O O . ASN A 1 198 ? 19.140 9.708 -11.514 1.00 96.56 198 ASN A O 1
ATOM 1581 N N . ALA A 1 199 ? 20.911 10.851 -12.258 1.00 95.75 199 ALA A N 1
ATOM 1582 C CA . ALA A 1 199 ? 20.871 11.853 -11.194 1.00 95.75 199 ALA A CA 1
ATOM 1583 C C . ALA A 1 199 ? 19.689 12.823 -11.362 1.00 95.75 199 ALA A C 1
ATOM 1585 O O . ALA A 1 199 ? 19.017 13.155 -10.383 1.00 95.75 199 ALA A O 1
ATOM 1586 N N . GLU A 1 200 ? 19.397 13.237 -12.598 1.00 97.19 200 GLU A N 1
ATOM 1587 C CA . GLU A 1 200 ? 18.216 14.048 -12.916 1.00 97.19 200 GLU A CA 1
ATOM 1588 C C . GLU A 1 200 ? 16.928 13.269 -12.646 1.00 97.19 200 GLU A C 1
ATOM 1590 O O . GLU A 1 200 ? 16.032 13.780 -11.975 1.00 97.19 200 GLU A O 1
ATOM 1595 N N . ALA A 1 201 ? 16.865 12.014 -13.103 1.00 97.00 201 ALA A N 1
ATOM 1596 C CA . ALA A 1 201 ? 15.717 11.143 -12.871 1.00 97.00 201 ALA A CA 1
ATOM 1597 C C . ALA A 1 201 ? 15.475 10.893 -11.374 1.00 97.00 201 ALA A C 1
ATOM 1599 O O . ALA A 1 201 ? 14.335 10.957 -10.922 1.00 97.00 201 ALA A O 1
ATOM 1600 N N . ALA A 1 202 ? 16.531 10.650 -10.587 1.00 95.12 202 ALA A N 1
ATOM 1601 C CA . ALA A 1 202 ? 16.430 10.511 -9.135 1.00 95.12 202 ALA A CA 1
ATOM 1602 C C . ALA A 1 202 ? 15.901 11.794 -8.474 1.00 95.12 202 ALA A C 1
ATOM 1604 O O . ALA A 1 202 ? 14.951 11.732 -7.690 1.00 95.12 202 ALA A O 1
ATOM 1605 N N . THR A 1 203 ? 16.451 12.952 -8.853 1.00 94.88 203 THR A N 1
ATOM 1606 C CA . THR A 1 203 ? 16.022 14.260 -8.333 1.00 94.88 203 THR A CA 1
ATOM 1607 C C . THR A 1 203 ? 14.541 14.514 -8.620 1.00 94.88 203 THR A C 1
ATOM 1609 O O . THR A 1 203 ? 13.814 14.968 -7.736 1.00 94.88 203 THR A O 1
ATOM 1612 N N . ALA A 1 204 ? 14.069 14.162 -9.820 1.00 95.06 204 ALA A N 1
ATOM 1613 C CA . ALA A 1 204 ? 12.678 14.342 -10.236 1.00 95.06 204 ALA A CA 1
ATOM 1614 C C . ALA A 1 204 ? 11.663 13.574 -9.371 1.00 95.06 204 ALA A C 1
ATOM 1616 O O . ALA A 1 204 ? 10.526 14.015 -9.225 1.00 95.06 204 ALA A O 1
ATOM 1617 N N . ILE A 1 205 ? 12.075 12.460 -8.761 1.00 94.75 205 ILE A N 1
ATOM 1618 C CA . ILE A 1 205 ? 11.233 11.636 -7.875 1.00 94.75 205 ILE A CA 1
ATOM 1619 C C . ILE A 1 205 ? 11.563 11.818 -6.389 1.00 94.75 205 ILE A C 1
ATOM 1621 O O . ILE A 1 205 ? 11.261 10.959 -5.556 1.00 94.75 205 ILE A O 1
ATOM 1625 N N . GLY A 1 206 ? 12.237 12.920 -6.046 1.00 92.06 206 GLY A N 1
ATOM 1626 C CA . GLY A 1 206 ? 12.588 13.256 -4.667 1.00 92.06 206 GLY A CA 1
ATOM 1627 C C . GLY A 1 206 ? 13.619 12.316 -4.037 1.00 92.06 206 GLY A C 1
ATOM 1628 O O . GLY A 1 206 ? 13.739 12.269 -2.812 1.00 92.06 206 GLY A O 1
ATOM 1629 N N . LEU A 1 207 ? 14.365 11.556 -4.844 1.00 86.31 207 LEU A N 1
ATOM 1630 C CA . LEU A 1 207 ? 15.558 10.856 -4.386 1.00 86.31 207 LEU A CA 1
ATOM 1631 C C . LEU A 1 207 ? 16.739 11.819 -4.536 1.00 86.31 207 LEU A C 1
ATOM 1633 O O . LEU A 1 207 ? 16.986 12.343 -5.615 1.00 86.31 207 LEU A O 1
ATOM 1637 N N . GLY A 1 208 ? 17.439 12.094 -3.435 1.00 83.69 208 GLY A N 1
ATOM 1638 C CA . GLY A 1 208 ? 18.608 12.977 -3.436 1.00 83.69 208 GLY A CA 1
ATOM 1639 C C . GLY A 1 208 ? 19.814 12.358 -4.157 1.00 83.69 208 GLY A C 1
ATOM 1640 O O . GLY A 1 208 ? 19.709 11.776 -5.232 1.00 83.69 208 GLY A O 1
ATOM 1641 N N . ALA A 1 209 ? 20.999 12.442 -3.551 1.00 85.19 209 ALA A N 1
ATOM 1642 C CA . ALA A 1 209 ? 22.214 11.914 -4.170 1.00 85.19 209 ALA A CA 1
ATOM 1643 C C . ALA A 1 209 ? 22.146 10.390 -4.427 1.00 85.19 209 ALA A C 1
ATOM 1645 O O . ALA A 1 209 ? 21.808 9.601 -3.536 1.00 85.19 209 ALA A O 1
ATOM 1646 N N . LEU A 1 210 ? 22.555 9.965 -5.630 1.00 83.00 210 LEU A N 1
ATOM 1647 C CA . LEU A 1 210 ? 22.637 8.549 -6.020 1.00 83.00 210 LEU A CA 1
ATOM 1648 C C . LEU A 1 210 ? 23.606 7.733 -5.151 1.00 83.00 210 LEU A C 1
ATOM 1650 O O . LEU A 1 210 ? 23.431 6.524 -5.026 1.00 83.00 210 LEU A O 1
ATOM 1654 N N . SER A 1 211 ? 24.587 8.367 -4.504 1.00 78.44 211 SER A N 1
ATOM 1655 C CA . SER A 1 211 ? 25.466 7.700 -3.533 1.00 78.44 211 SER A CA 1
ATOM 1656 C C . SER A 1 211 ? 24.690 7.097 -2.357 1.00 78.44 211 SER A C 1
ATOM 1658 O O . SER A 1 211 ? 25.068 6.044 -1.848 1.00 78.44 211 SER A O 1
ATOM 1660 N N . THR A 1 212 ? 23.578 7.724 -1.965 1.00 76.38 212 THR A N 1
ATOM 1661 C CA . THR A 1 212 ? 22.702 7.257 -0.883 1.00 76.38 212 THR A CA 1
ATOM 1662 C C . THR A 1 212 ? 21.560 6.396 -1.419 1.00 76.38 212 THR A C 1
ATOM 1664 O O . THR A 1 212 ? 21.229 5.364 -0.838 1.00 76.38 212 THR A O 1
ATOM 1667 N N . PHE A 1 213 ? 20.954 6.799 -2.541 1.00 86.56 213 PHE A N 1
ATOM 1668 C CA . PHE A 1 213 ? 19.691 6.221 -3.023 1.00 86.56 213 PHE A CA 1
ATOM 1669 C C . PHE A 1 213 ? 19.796 5.427 -4.328 1.00 86.56 213 PHE A C 1
ATOM 1671 O O . PHE A 1 213 ? 18.776 4.970 -4.843 1.00 86.56 213 PHE A O 1
ATOM 1678 N N . GLY A 1 214 ? 21.001 5.191 -4.851 1.00 84.69 214 GLY A N 1
ATOM 1679 C CA . GLY A 1 214 ? 21.206 4.522 -6.139 1.00 84.69 214 GLY A CA 1
ATOM 1680 C C . GLY A 1 214 ? 20.570 3.134 -6.211 1.00 84.69 214 GLY A C 1
ATOM 1681 O O . GLY A 1 214 ? 19.975 2.781 -7.223 1.00 84.69 214 GLY A O 1
ATOM 1682 N N . ARG A 1 215 ? 20.582 2.372 -5.108 1.00 87.88 215 ARG A N 1
ATOM 1683 C CA . ARG A 1 215 ? 19.904 1.065 -5.038 1.00 87.88 215 ARG A CA 1
ATOM 1684 C C . ARG A 1 215 ? 18.381 1.182 -5.160 1.00 87.88 215 ARG A C 1
ATOM 1686 O O . ARG A 1 215 ? 17.761 0.338 -5.798 1.00 87.88 215 ARG A O 1
ATOM 1693 N N . VAL A 1 216 ? 17.782 2.200 -4.541 1.00 86.62 216 VAL A N 1
ATOM 1694 C CA . VAL A 1 216 ? 16.330 2.435 -4.597 1.00 86.62 216 VAL A CA 1
ATOM 1695 C C . VAL A 1 216 ? 15.935 2.887 -5.999 1.00 86.62 216 VAL A C 1
ATOM 1697 O O . VAL A 1 216 ? 14.991 2.343 -6.566 1.00 86.62 216 VAL A O 1
ATOM 1700 N N . HIS A 1 217 ? 16.696 3.817 -6.581 1.00 93.56 217 HIS A N 1
ATOM 1701 C CA . HIS A 1 217 ? 16.457 4.295 -7.939 1.00 93.56 217 HIS A CA 1
ATOM 1702 C C . HIS A 1 217 ? 16.602 3.175 -8.980 1.00 93.56 217 HIS A C 1
ATOM 1704 O O . HIS A 1 217 ? 15.685 2.962 -9.769 1.00 93.56 217 HIS A O 1
ATOM 1710 N N . GLY A 1 218 ? 17.681 2.386 -8.912 1.00 93.44 218 GLY A N 1
ATOM 1711 C CA . GLY A 1 218 ? 17.880 1.240 -9.803 1.00 93.44 218 GLY A CA 1
ATOM 1712 C C . GLY A 1 218 ? 16.785 0.179 -9.659 1.00 93.44 218 GLY A C 1
ATOM 1713 O O . GLY A 1 218 ? 16.357 -0.406 -10.648 1.00 93.44 218 GLY A O 1
ATOM 1714 N N . ASN A 1 219 ? 16.256 -0.030 -8.448 1.00 93.06 219 ASN A N 1
ATOM 1715 C CA . ASN A 1 219 ? 15.092 -0.892 -8.253 1.00 93.06 219 ASN A CA 1
ATOM 1716 C C . ASN A 1 219 ? 13.835 -0.324 -8.934 1.00 93.06 219 ASN A C 1
ATOM 1718 O O . ASN A 1 219 ? 13.134 -1.075 -9.599 1.00 93.06 219 ASN A O 1
ATOM 1722 N N . ILE A 1 220 ? 13.558 0.978 -8.808 1.00 95.06 220 ILE A N 1
ATOM 1723 C CA . ILE A 1 220 ? 12.413 1.628 -9.472 1.00 95.06 220 ILE A CA 1
ATOM 1724 C C . ILE A 1 220 ? 12.521 1.505 -10.998 1.00 95.06 220 ILE A C 1
ATOM 1726 O O . ILE A 1 220 ? 11.567 1.069 -11.637 1.00 95.06 220 ILE A O 1
ATOM 1730 N N . GLN A 1 221 ? 13.683 1.814 -11.578 1.00 96.62 221 GLN A N 1
ATOM 1731 C CA . GLN A 1 221 ? 13.906 1.651 -13.017 1.00 96.62 221 GLN A CA 1
ATOM 1732 C C . GLN A 1 221 ? 13.754 0.193 -13.458 1.00 96.62 221 GLN A C 1
ATOM 1734 O O . GLN A 1 221 ? 13.032 -0.083 -14.405 1.00 96.62 221 GLN A O 1
ATOM 1739 N N . SER A 1 222 ? 14.323 -0.756 -12.713 1.00 95.94 222 SER A N 1
ATOM 1740 C CA . SER A 1 222 ? 14.199 -2.182 -13.030 1.00 95.94 222 SER A CA 1
ATOM 1741 C C . SER A 1 222 ? 12.742 -2.678 -13.001 1.00 95.94 222 SER A C 1
ATOM 1743 O O . SER A 1 222 ? 12.386 -3.562 -13.784 1.00 95.94 222 SER A O 1
ATOM 1745 N N . ARG A 1 223 ? 11.872 -2.097 -12.153 1.00 96.00 223 ARG A N 1
ATOM 1746 C CA . ARG A 1 223 ? 10.415 -2.359 -12.182 1.00 96.00 223 ARG A CA 1
ATOM 1747 C C . ARG A 1 223 ? 9.779 -1.833 -13.463 1.00 96.00 223 ARG A C 1
ATOM 1749 O O . ARG A 1 223 ? 8.989 -2.539 -14.081 1.00 96.00 223 ARG A O 1
ATOM 1756 N N . ILE A 1 224 ? 10.129 -0.614 -13.862 1.00 98.06 224 ILE A N 1
ATOM 1757 C CA . ILE A 1 224 ? 9.651 -0.009 -15.109 1.00 98.06 224 ILE A CA 1
ATOM 1758 C C . ILE A 1 224 ? 10.099 -0.844 -16.314 1.00 98.06 224 ILE A C 1
ATOM 1760 O O . ILE A 1 224 ? 9.284 -1.139 -17.184 1.00 98.06 224 ILE A O 1
ATOM 1764 N N . ASP A 1 225 ? 11.354 -1.288 -16.348 1.00 97.94 225 ASP A N 1
ATOM 1765 C CA . ASP A 1 225 ? 11.886 -2.116 -17.434 1.00 97.94 225 ASP A CA 1
ATOM 1766 C C . ASP A 1 225 ? 11.186 -3.473 -17.516 1.00 97.94 225 ASP A C 1
ATOM 1768 O O . ASP A 1 225 ? 10.862 -3.943 -18.608 1.00 97.94 225 ASP A O 1
ATOM 1772 N N . PHE A 1 226 ? 10.875 -4.083 -16.369 1.00 97.50 226 PHE A N 1
ATOM 1773 C CA . PHE A 1 226 ? 10.081 -5.308 -16.346 1.00 97.50 226 PHE A CA 1
ATOM 1774 C C . PHE A 1 226 ? 8.648 -5.074 -16.844 1.00 97.50 226 PHE A C 1
ATOM 1776 O O . PHE A 1 226 ? 8.113 -5.880 -17.603 1.00 97.50 226 PHE A O 1
ATOM 1783 N N . ALA A 1 227 ? 8.029 -3.949 -16.478 1.00 97.62 227 ALA A N 1
ATOM 1784 C CA . ALA A 1 227 ? 6.725 -3.560 -17.009 1.00 97.62 227 ALA A CA 1
ATOM 1785 C C . ALA A 1 227 ? 6.771 -3.325 -18.533 1.00 97.62 227 ALA A C 1
ATOM 1787 O O . ALA A 1 227 ? 5.845 -3.726 -19.239 1.00 97.62 227 ALA A O 1
ATOM 1788 N N . CYS A 1 228 ? 7.867 -2.766 -19.060 1.00 98.25 228 CYS A N 1
ATOM 1789 C CA . CYS A 1 228 ? 8.104 -2.654 -20.503 1.00 98.25 228 CYS A CA 1
ATOM 1790 C C . CYS A 1 228 ? 8.203 -4.035 -21.164 1.00 98.25 228 CYS A C 1
ATOM 1792 O O . CYS A 1 228 ? 7.578 -4.250 -22.200 1.00 98.25 228 CYS A O 1
ATOM 1794 N N . TYR A 1 229 ? 8.907 -4.988 -20.544 1.00 97.81 229 TYR A N 1
ATOM 1795 C CA . TYR A 1 229 ? 8.956 -6.381 -21.000 1.00 97.81 229 TYR A CA 1
ATOM 1796 C C . TYR A 1 229 ? 7.558 -7.018 -21.078 1.00 97.81 229 TYR A C 1
ATOM 1798 O O . TYR A 1 229 ? 7.226 -7.629 -22.095 1.00 97.81 229 TYR A O 1
ATOM 1806 N N . ILE A 1 230 ? 6.706 -6.830 -20.062 1.00 97.06 230 ILE A N 1
ATOM 1807 C CA . ILE A 1 230 ? 5.317 -7.323 -20.096 1.00 97.06 230 ILE A CA 1
ATOM 1808 C C . ILE A 1 230 ? 4.523 -6.659 -21.232 1.00 97.06 230 ILE A C 1
ATOM 1810 O O . ILE A 1 230 ? 3.746 -7.326 -21.914 1.00 97.06 230 ILE A O 1
ATOM 1814 N N . CYS A 1 231 ? 4.728 -5.358 -21.453 1.00 97.38 231 CYS A N 1
ATOM 1815 C CA . CYS A 1 231 ? 4.033 -4.580 -22.481 1.00 97.38 231 CYS A CA 1
ATOM 1816 C C . CYS A 1 231 ? 4.588 -4.763 -23.902 1.00 97.38 231 CYS A C 1
ATOM 1818 O O . CYS A 1 231 ? 4.023 -4.189 -24.836 1.00 97.38 231 CYS A O 1
ATOM 1820 N N . ASP A 1 232 ? 5.661 -5.538 -24.062 1.00 97.19 232 ASP A N 1
ATOM 1821 C CA . ASP A 1 232 ? 6.405 -5.710 -25.310 1.00 97.19 232 ASP A CA 1
ATOM 1822 C C . ASP A 1 232 ? 6.987 -4.398 -25.882 1.00 97.19 232 ASP A C 1
ATOM 1824 O O . ASP A 1 232 ? 6.938 -4.118 -27.078 1.00 97.19 232 ASP A O 1
ATOM 1828 N N . LEU A 1 233 ? 7.542 -3.573 -24.992 1.00 97.31 233 LEU A N 1
ATOM 1829 C CA . LEU A 1 233 ? 8.166 -2.276 -25.274 1.00 97.31 233 LEU A CA 1
ATOM 1830 C C . LEU A 1 233 ? 9.677 -2.324 -24.983 1.00 97.31 233 LEU A C 1
ATOM 1832 O O . LEU A 1 233 ? 10.110 -3.189 -24.213 1.00 97.31 233 LEU A O 1
ATOM 1836 N N . PRO A 1 234 ? 10.503 -1.433 -25.573 1.00 97.31 234 PRO A N 1
ATOM 1837 C CA . PRO A 1 234 ? 11.907 -1.334 -25.184 1.00 97.31 234 PRO A CA 1
ATOM 1838 C C . PRO A 1 234 ? 12.014 -0.879 -23.718 1.00 97.31 234 PRO A C 1
ATOM 1840 O O . PRO A 1 234 ? 11.112 -0.200 -23.224 1.00 97.31 234 PRO A O 1
ATOM 1843 N N . PRO A 1 235 ? 13.083 -1.253 -22.997 1.00 97.25 235 PRO A N 1
ATOM 1844 C CA . PRO A 1 235 ? 13.234 -0.909 -21.585 1.00 97.25 235 PRO A CA 1
ATOM 1845 C C . PRO A 1 235 ? 13.399 0.603 -21.405 1.00 97.25 235 PRO A C 1
ATOM 1847 O O . PRO A 1 235 ? 14.403 1.186 -21.812 1.00 97.25 235 PRO A O 1
ATOM 1850 N N . LEU A 1 236 ? 12.402 1.249 -20.801 1.00 96.88 236 LEU A N 1
ATOM 1851 C CA . LEU A 1 236 ? 12.354 2.703 -20.638 1.00 96.88 236 LEU A CA 1
ATOM 1852 C C . LEU A 1 236 ? 13.508 3.246 -19.769 1.00 96.88 236 LEU A C 1
ATOM 1854 O O . LEU A 1 236 ? 13.961 4.368 -19.980 1.00 96.88 236 LEU A O 1
ATOM 1858 N N . GLY A 1 237 ? 14.034 2.453 -18.832 1.00 95.25 237 GLY A N 1
ATOM 1859 C CA . GLY A 1 237 ? 15.228 2.767 -18.044 1.00 95.25 237 GLY A CA 1
ATOM 1860 C C . GLY A 1 237 ? 16.496 2.904 -18.891 1.00 95.25 237 GLY A C 1
ATOM 1861 O O . GLY A 1 237 ? 17.388 3.671 -18.533 1.00 95.25 237 GLY A O 1
ATOM 1862 N N . CYS A 1 238 ? 16.554 2.259 -20.062 1.00 96.25 238 CYS A N 1
ATOM 1863 C CA . CYS A 1 238 ? 17.635 2.446 -21.031 1.00 96.25 238 CYS A CA 1
ATOM 1864 C C . CYS A 1 238 ? 17.526 3.760 -21.823 1.00 96.25 238 CYS A C 1
ATOM 1866 O O . CYS A 1 238 ? 18.409 4.044 -22.620 1.00 96.25 238 CYS A O 1
ATOM 1868 N N . ALA A 1 239 ? 16.495 4.589 -21.616 1.00 96.69 239 ALA A N 1
ATOM 1869 C CA . ALA A 1 239 ? 16.466 5.934 -22.193 1.00 96.69 239 ALA A CA 1
ATOM 1870 C C . ALA A 1 239 ? 17.473 6.893 -21.518 1.00 96.69 239 ALA A C 1
ATOM 1872 O O . ALA A 1 239 ? 17.823 7.923 -22.098 1.00 96.69 239 ALA A O 1
ATOM 1873 N N . ALA A 1 240 ? 17.969 6.551 -20.322 1.00 96.94 240 ALA A N 1
ATOM 1874 C CA . ALA A 1 240 ? 19.023 7.304 -19.649 1.00 96.94 240 ALA A CA 1
ATOM 1875 C C . ALA A 1 240 ? 20.329 7.302 -20.467 1.00 96.94 240 ALA A C 1
ATOM 1877 O O . ALA A 1 240 ? 20.597 6.384 -21.238 1.00 96.94 240 ALA A O 1
ATOM 1878 N N . THR A 1 241 ? 21.167 8.325 -20.290 1.00 96.44 241 THR A N 1
ATOM 1879 C CA . THR A 1 241 ? 22.478 8.423 -20.957 1.00 96.44 241 THR A CA 1
ATOM 1880 C C . THR A 1 241 ? 23.422 7.299 -20.545 1.00 96.44 241 THR A C 1
ATOM 1882 O O . THR A 1 241 ? 24.212 6.828 -21.359 1.00 96.44 241 THR A O 1
ATOM 1885 N N . GLU A 1 242 ? 23.326 6.873 -19.286 1.00 94.25 242 GLU A N 1
ATOM 1886 C CA . GLU A 1 242 ? 24.092 5.777 -18.704 1.00 94.25 242 GLU A CA 1
ATOM 1887 C C . GLU A 1 242 ? 23.131 4.785 -18.053 1.00 94.25 242 GLU A C 1
ATOM 1889 O O . GLU A 1 242 ? 22.239 5.173 -17.294 1.00 94.25 242 GLU A O 1
ATOM 1894 N N . THR A 1 243 ? 23.328 3.494 -18.309 1.00 91.75 243 THR A N 1
ATOM 1895 C CA . THR A 1 243 ? 22.564 2.442 -17.635 1.00 91.75 243 THR A CA 1
ATOM 1896 C C . THR A 1 243 ? 23.220 2.052 -16.312 1.00 91.75 243 THR A C 1
ATOM 1898 O O . THR A 1 243 ? 24.419 2.239 -16.097 1.00 91.75 243 THR A O 1
ATOM 1901 N N . PHE A 1 244 ? 22.442 1.474 -15.397 1.00 89.19 244 PHE A N 1
ATOM 1902 C CA . PHE A 1 244 ? 23.021 0.824 -14.226 1.00 89.19 244 PHE A CA 1
ATOM 1903 C C . PHE A 1 244 ? 23.744 -0.455 -14.657 1.00 89.19 244 PHE A C 1
ATOM 1905 O O . PHE A 1 244 ? 23.097 -1.413 -15.070 1.00 89.19 244 PHE A O 1
ATOM 1912 N N . GLU A 1 245 ? 25.067 -0.505 -14.485 1.00 83.12 245 GLU A N 1
ATOM 1913 C CA . GLU A 1 245 ? 25.923 -1.638 -14.888 1.00 83.12 245 GLU A CA 1
ATOM 1914 C C . GLU A 1 245 ? 25.381 -3.000 -14.414 1.00 83.12 245 GLU A C 1
ATOM 1916 O O . GLU A 1 245 ? 25.374 -3.987 -15.147 1.00 83.12 245 GLU A O 1
ATOM 1921 N N . LYS A 1 246 ? 24.847 -3.049 -13.188 1.00 85.88 246 LYS A N 1
ATOM 1922 C CA . LYS A 1 246 ? 24.296 -4.276 -12.597 1.00 85.88 246 LYS A CA 1
ATOM 1923 C C . LYS A 1 246 ? 22.919 -4.674 -13.131 1.00 85.88 246 LYS A C 1
ATOM 1925 O O . LYS A 1 246 ? 22.534 -5.818 -12.929 1.00 85.88 246 LYS A O 1
ATOM 1930 N N . ALA A 1 247 ? 22.172 -3.770 -13.764 1.00 86.56 247 ALA A N 1
ATOM 1931 C CA . ALA A 1 247 ? 20.811 -4.052 -14.229 1.00 86.56 247 ALA A CA 1
ATOM 1932 C C . ALA A 1 247 ? 20.784 -5.027 -15.418 1.00 86.56 247 ALA A C 1
ATOM 1934 O O . ALA A 1 247 ? 19.819 -5.768 -15.578 1.00 86.56 247 ALA A O 1
ATOM 1935 N N . TRP A 1 248 ? 21.858 -5.058 -16.211 1.00 91.38 248 TRP A N 1
ATOM 1936 C CA . TRP A 1 248 ? 21.925 -5.798 -17.476 1.00 91.38 248 TRP A CA 1
ATOM 1937 C C . TRP A 1 248 ? 23.086 -6.802 -17.539 1.00 91.38 248 TRP A C 1
ATOM 1939 O O . TRP A 1 248 ? 23.455 -7.264 -18.619 1.00 91.38 248 TRP A O 1
ATOM 1949 N N . GLY A 1 249 ? 23.681 -7.148 -16.391 1.00 88.31 249 GLY A N 1
ATOM 1950 C CA . GLY A 1 249 ? 24.792 -8.103 -16.317 1.00 88.31 249 GLY A CA 1
ATOM 1951 C C . GLY A 1 249 ? 24.404 -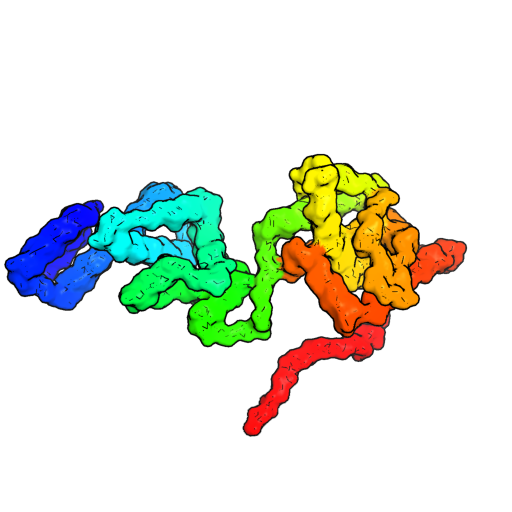9.496 -16.827 1.00 88.31 249 GLY A C 1
ATOM 1952 O O . GLY A 1 249 ? 23.234 -9.837 -16.875 1.00 88.31 249 GLY A O 1
ATOM 1953 N N . GLN A 1 250 ? 25.363 -10.342 -17.209 1.00 88.31 250 GLN A N 1
ATOM 1954 C CA . GLN A 1 250 ? 25.078 -11.672 -17.781 1.00 88.31 250 GLN A CA 1
ATOM 1955 C C . GLN A 1 250 ? 24.578 -12.703 -16.749 1.00 88.31 250 GLN A C 1
ATOM 1957 O O . GLN A 1 250 ? 23.849 -13.616 -17.121 1.00 88.31 250 GLN A O 1
ATOM 1962 N N . GLU A 1 251 ? 24.937 -12.561 -15.469 1.00 87.12 251 GLU A N 1
ATOM 1963 C CA . GLU A 1 251 ? 24.478 -13.411 -14.346 1.00 87.12 251 GLU A CA 1
ATOM 1964 C C . GLU A 1 251 ? 24.577 -14.934 -14.592 1.00 87.12 251 GLU A C 1
ATOM 1966 O O . GLU A 1 251 ? 23.726 -15.706 -14.165 1.00 87.12 251 GLU A O 1
ATOM 1971 N N . GLY A 1 252 ? 25.623 -15.389 -15.292 1.00 86.00 252 GLY A N 1
ATOM 1972 C CA . GLY A 1 252 ? 25.844 -16.816 -15.571 1.00 86.00 252 GLY A CA 1
ATOM 1973 C C . GLY A 1 252 ? 25.039 -17.389 -16.746 1.00 86.00 252 GLY A C 1
ATOM 1974 O O . GLY A 1 252 ? 25.163 -18.578 -17.032 1.00 86.00 252 GLY A O 1
ATOM 1975 N N . ARG A 1 253 ? 24.258 -16.567 -17.460 1.00 92.25 253 ARG A N 1
ATOM 1976 C CA . ARG A 1 253 ? 23.586 -16.953 -18.714 1.00 92.25 253 ARG A CA 1
ATOM 1977 C C . ARG A 1 253 ? 24.592 -17.208 -19.836 1.00 92.25 253 ARG A C 1
ATOM 1979 O O . ARG A 1 253 ? 25.695 -16.675 -19.819 1.00 92.25 253 ARG A O 1
ATOM 1986 N N . THR A 1 254 ? 24.201 -17.940 -20.878 1.00 93.62 254 THR A N 1
ATOM 1987 C CA . THR A 1 254 ? 25.039 -18.160 -22.080 1.00 93.62 254 THR A CA 1
ATOM 1988 C C . THR A 1 254 ? 24.934 -17.036 -23.120 1.00 93.62 254 THR A C 1
ATOM 1990 O O . THR A 1 254 ? 25.493 -17.147 -24.209 1.00 93.62 254 THR A O 1
ATOM 1993 N N . TRP A 1 255 ? 24.178 -15.979 -22.825 1.00 94.44 255 TRP A N 1
ATOM 1994 C CA . TRP A 1 255 ? 23.956 -14.825 -23.694 1.00 94.44 255 TRP A CA 1
ATOM 1995 C C . TRP A 1 255 ? 23.921 -13.539 -22.858 1.00 94.44 255 TRP A C 1
ATOM 1997 O O . TRP A 1 255 ? 23.637 -13.585 -21.660 1.00 94.44 255 TRP A O 1
ATOM 2007 N N . SER A 1 256 ? 24.210 -12.400 -23.484 1.00 94.25 256 SER A N 1
ATOM 2008 C CA . SER A 1 256 ? 24.210 -11.077 -22.852 1.00 94.25 256 SER A CA 1
ATOM 2009 C C . SER A 1 256 ? 23.153 -10.167 -23.471 1.00 94.25 256 SER A C 1
ATOM 2011 O O . SER A 1 256 ? 22.814 -10.299 -24.649 1.00 94.25 256 SER A O 1
ATOM 2013 N N . PHE A 1 257 ? 22.647 -9.216 -22.685 1.00 94.25 257 PHE A N 1
ATOM 2014 C CA . PHE A 1 257 ? 21.840 -8.127 -23.221 1.00 94.25 257 PHE A CA 1
ATOM 2015 C C . PHE A 1 257 ? 22.717 -7.215 -24.082 1.00 94.25 257 PHE A C 1
ATOM 2017 O O . PHE A 1 257 ? 23.792 -6.796 -23.652 1.00 94.25 257 PHE A O 1
ATOM 2024 N N . SER A 1 258 ? 22.246 -6.871 -25.277 1.00 94.81 258 SER A N 1
ATOM 2025 C CA . SER A 1 258 ? 22.861 -5.824 -26.090 1.00 94.81 258 SER A CA 1
ATOM 2026 C C . SER A 1 258 ? 22.437 -4.449 -25.575 1.00 94.81 258 SER A C 1
ATOM 2028 O O . SER A 1 258 ? 21.510 -3.838 -26.105 1.00 94.81 258 SER A O 1
ATOM 2030 N N . VAL A 1 259 ? 23.075 -3.978 -24.502 1.00 94.31 259 VAL A N 1
ATOM 2031 C CA . VAL A 1 259 ? 22.673 -2.740 -23.810 1.00 94.31 259 VAL A CA 1
ATOM 2032 C C . VAL A 1 259 ? 22.630 -1.540 -24.760 1.00 94.31 259 VAL A C 1
ATOM 2034 O O . VAL A 1 259 ? 21.653 -0.800 -24.736 1.00 94.31 259 VAL A O 1
ATOM 2037 N N . ASP A 1 260 ? 23.603 -1.411 -25.664 1.00 94.38 260 ASP A N 1
ATOM 2038 C CA . ASP A 1 260 ? 23.643 -0.325 -26.655 1.00 94.38 260 ASP A CA 1
ATOM 2039 C C . ASP A 1 260 ? 22.424 -0.328 -27.590 1.00 94.38 260 ASP A C 1
ATOM 2041 O O . ASP A 1 260 ? 21.894 0.723 -27.950 1.00 94.38 260 ASP A O 1
ATOM 2045 N N . GLU A 1 261 ? 21.951 -1.513 -27.979 1.00 95.06 261 GLU A N 1
ATOM 2046 C CA . GLU A 1 261 ? 20.796 -1.665 -28.867 1.00 95.06 261 GLU A CA 1
ATOM 2047 C C . GLU A 1 261 ? 19.484 -1.389 -28.125 1.00 95.06 261 GLU A C 1
ATOM 2049 O O . GLU A 1 261 ? 18.586 -0.749 -28.673 1.00 95.06 261 GLU A O 1
ATOM 2054 N N . LEU A 1 262 ? 19.387 -1.817 -26.862 1.00 95.25 262 LEU A N 1
ATOM 2055 C CA . LEU A 1 262 ? 18.253 -1.502 -25.989 1.00 95.25 262 LEU A CA 1
ATOM 2056 C C . LEU A 1 262 ? 18.164 0.003 -25.709 1.00 95.25 262 LEU A C 1
ATOM 2058 O O . LEU A 1 262 ? 17.078 0.577 -25.786 1.00 95.25 262 LEU A O 1
ATOM 2062 N N . GLN A 1 263 ? 19.303 0.641 -25.436 1.00 95.50 263 GLN A N 1
ATOM 2063 C CA . GLN A 1 263 ? 19.415 2.080 -25.216 1.00 95.50 263 GLN A CA 1
ATOM 2064 C C . GLN A 1 263 ? 19.024 2.866 -26.462 1.00 95.50 263 GLN A C 1
ATOM 2066 O O . GLN A 1 263 ? 18.154 3.732 -26.378 1.00 95.50 263 GLN A O 1
ATOM 2071 N N . ARG A 1 264 ? 19.553 2.501 -27.634 1.00 94.81 264 ARG A N 1
ATOM 2072 C CA . ARG A 1 264 ? 19.141 3.115 -28.902 1.00 94.81 264 ARG A CA 1
ATOM 2073 C C . ARG A 1 264 ? 17.635 2.981 -29.132 1.00 94.81 264 ARG A C 1
ATOM 2075 O O . ARG A 1 264 ? 16.969 3.976 -29.400 1.00 94.81 264 ARG A O 1
ATOM 2082 N N . ALA A 1 265 ? 17.080 1.779 -28.967 1.00 95.88 265 ALA A N 1
ATOM 2083 C CA . ALA A 1 265 ? 15.654 1.540 -29.171 1.00 95.88 265 ALA A CA 1
ATOM 2084 C C . ALA A 1 265 ? 14.765 2.343 -28.207 1.00 95.88 265 ALA A C 1
ATOM 2086 O O . ALA A 1 265 ? 13.704 2.812 -28.612 1.00 95.88 265 ALA A O 1
ATOM 2087 N N . ALA A 1 266 ? 15.178 2.519 -26.950 1.00 96.44 266 ALA A N 1
ATOM 2088 C CA . ALA A 1 266 ? 14.442 3.327 -25.981 1.00 96.44 266 ALA A CA 1
ATOM 2089 C C . ALA A 1 266 ? 14.536 4.837 -26.280 1.00 96.44 266 ALA A C 1
ATOM 2091 O O . ALA A 1 266 ? 13.534 5.546 -26.162 1.00 96.44 266 ALA A O 1
ATOM 2092 N N . GLN A 1 267 ? 15.719 5.314 -26.686 1.00 96.12 267 GLN A N 1
ATOM 2093 C CA . GLN A 1 267 ? 16.005 6.729 -26.962 1.00 96.12 267 GLN A CA 1
ATOM 2094 C C . GLN A 1 267 ? 15.397 7.223 -28.280 1.00 96.12 267 GLN A C 1
ATOM 2096 O O . GLN A 1 267 ? 14.949 8.363 -28.352 1.00 96.12 267 GLN A O 1
ATOM 2101 N N . GLU A 1 268 ? 15.352 6.384 -29.316 1.00 95.75 268 GLU A N 1
ATOM 2102 C CA . GLU A 1 268 ? 14.829 6.754 -30.642 1.00 95.75 268 GLU A CA 1
ATOM 2103 C C . GLU A 1 268 ? 13.319 6.507 -30.791 1.00 95.75 268 GLU A C 1
ATOM 2105 O O . GLU A 1 268 ? 12.701 6.953 -31.761 1.00 95.75 268 GLU A O 1
ATOM 2110 N N . ARG A 1 2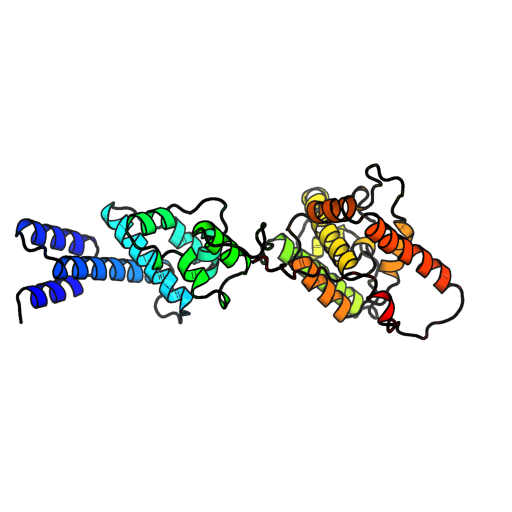69 ? 12.696 5.791 -29.847 1.00 96.31 269 ARG A N 1
ATOM 2111 C CA . ARG A 1 269 ? 11.261 5.497 -29.895 1.00 96.31 269 ARG A CA 1
ATOM 2112 C C . ARG A 1 269 ? 10.426 6.767 -29.719 1.00 96.31 269 ARG A C 1
ATOM 2114 O O . ARG A 1 269 ? 10.641 7.561 -28.807 1.00 96.31 269 ARG A O 1
ATOM 2121 N N . VAL A 1 270 ? 9.384 6.878 -30.542 1.00 97.62 270 VAL A N 1
ATOM 2122 C CA . VAL A 1 270 ? 8.264 7.802 -30.328 1.00 97.62 270 VAL A CA 1
ATOM 2123 C C . VAL A 1 270 ? 7.272 7.137 -29.367 1.00 97.62 270 VAL A C 1
ATOM 2125 O O . VAL A 1 270 ? 6.606 6.166 -29.727 1.00 97.62 270 VAL A O 1
ATOM 2128 N N . TRP A 1 271 ? 7.217 7.619 -28.131 1.00 97.81 271 TRP A N 1
ATOM 2129 C CA . TRP A 1 271 ? 6.410 7.076 -27.040 1.00 97.81 271 TRP A CA 1
ATOM 2130 C C . TRP A 1 271 ? 5.000 7.661 -27.040 1.00 97.81 271 TRP A C 1
ATOM 2132 O O . TRP A 1 271 ? 4.828 8.873 -27.016 1.00 97.81 271 TRP A O 1
ATOM 2142 N N . SER A 1 272 ? 3.971 6.821 -27.015 1.00 97.88 272 SER A N 1
ATOM 2143 C CA . SER A 1 272 ? 2.585 7.301 -26.920 1.00 97.88 272 SER A CA 1
ATOM 2144 C C . SER A 1 272 ? 2.119 7.454 -25.467 1.00 97.88 272 SER A C 1
ATOM 2146 O O . SER A 1 272 ? 2.687 6.853 -24.556 1.00 97.88 272 SER A O 1
ATOM 2148 N N . ILE A 1 273 ? 1.035 8.208 -25.245 1.00 97.62 273 ILE A N 1
ATOM 2149 C CA . ILE A 1 273 ? 0.338 8.247 -23.943 1.00 97.62 273 ILE A CA 1
ATOM 2150 C C . ILE A 1 273 ? -0.068 6.829 -23.514 1.00 97.62 273 ILE A C 1
ATOM 2152 O O . ILE A 1 273 ? 0.120 6.457 -22.356 1.00 97.62 273 ILE A O 1
ATOM 2156 N N . ASP A 1 274 ? -0.564 6.028 -24.459 1.00 97.75 274 ASP A N 1
ATOM 2157 C CA . ASP A 1 274 ? -1.007 4.655 -24.211 1.00 97.75 274 ASP A CA 1
ATOM 2158 C C . ASP A 1 274 ? 0.149 3.754 -23.751 1.00 97.75 274 ASP A C 1
ATOM 2160 O O . ASP A 1 274 ? -0.043 2.917 -22.869 1.00 97.75 274 ASP A O 1
ATOM 2164 N N . ASP A 1 275 ? 1.365 3.943 -24.281 1.00 98.31 275 ASP A N 1
ATOM 2165 C CA . ASP A 1 275 ? 2.552 3.211 -23.820 1.00 98.31 275 ASP A CA 1
ATOM 2166 C C . ASP A 1 275 ? 2.815 3.482 -22.330 1.00 98.31 275 ASP A C 1
ATOM 2168 O O . ASP A 1 275 ? 2.948 2.540 -21.545 1.00 98.31 275 ASP A O 1
ATOM 2172 N N . PHE A 1 276 ? 2.824 4.755 -21.914 1.00 98.44 276 PHE A N 1
ATOM 2173 C CA . PHE A 1 276 ? 3.025 5.128 -20.509 1.00 98.44 276 PHE A CA 1
ATOM 2174 C C . PHE A 1 276 ? 1.918 4.584 -19.606 1.00 98.44 276 PHE A C 1
ATOM 2176 O O . PHE A 1 276 ? 2.211 4.060 -18.531 1.00 98.44 276 PHE A O 1
ATOM 2183 N N . GLN A 1 277 ? 0.655 4.655 -20.035 1.00 96.44 277 GLN A N 1
ATOM 2184 C CA . GLN A 1 277 ? -0.471 4.124 -19.263 1.00 96.44 277 GLN A CA 1
ATOM 2185 C C . GLN A 1 277 ? -0.374 2.606 -19.082 1.00 96.44 277 GLN A C 1
ATOM 2187 O O . GLN A 1 277 ? -0.543 2.112 -17.965 1.00 96.44 277 GLN A O 1
ATOM 2192 N N . ARG A 1 278 ? -0.039 1.865 -20.146 1.00 97.69 278 ARG A N 1
ATOM 2193 C CA . ARG A 1 278 ? 0.161 0.409 -20.084 1.00 97.69 278 ARG A CA 1
ATOM 2194 C C . ARG A 1 278 ? 1.301 0.043 -19.135 1.00 97.69 278 ARG A C 1
ATOM 2196 O O . ARG A 1 278 ? 1.115 -0.821 -18.279 1.00 97.69 278 ARG A O 1
ATOM 2203 N N . ILE A 1 279 ? 2.439 0.736 -19.229 1.00 98.19 279 ILE A N 1
ATOM 2204 C CA . ILE A 1 279 ? 3.578 0.530 -18.323 1.00 98.19 279 ILE A CA 1
ATOM 2205 C C . ILE A 1 279 ? 3.175 0.836 -16.876 1.00 98.19 279 ILE A C 1
ATOM 2207 O O . ILE A 1 279 ? 3.489 0.049 -15.988 1.00 98.19 279 ILE A O 1
ATOM 2211 N N . LYS A 1 280 ? 2.447 1.932 -16.628 1.00 96.25 280 LYS A N 1
ATOM 2212 C CA . LYS A 1 280 ? 2.003 2.342 -15.285 1.00 96.25 280 LYS A CA 1
ATOM 2213 C C . LYS A 1 280 ? 1.090 1.301 -14.639 1.00 96.25 280 LYS A C 1
ATOM 2215 O O . LYS A 1 280 ? 1.296 0.950 -13.480 1.00 96.25 280 LYS A O 1
ATOM 2220 N N . VAL A 1 281 ? 0.130 0.764 -15.396 1.00 92.19 281 VAL A N 1
ATOM 2221 C CA . VAL A 1 281 ? -0.739 -0.333 -14.936 1.00 92.19 281 VAL A CA 1
ATOM 2222 C C . VAL A 1 281 ? 0.100 -1.553 -14.561 1.00 92.19 281 VAL A C 1
ATOM 2224 O O . VAL A 1 281 ? -0.003 -2.029 -13.436 1.00 92.19 281 VAL A O 1
ATOM 2227 N N . GLN A 1 282 ? 0.992 -2.009 -15.446 1.00 94.81 282 GLN A N 1
ATOM 2228 C CA . GLN A 1 282 ? 1.822 -3.184 -15.161 1.00 94.81 282 GLN A CA 1
ATOM 2229 C C . GLN A 1 282 ? 2.769 -2.960 -13.978 1.00 94.81 282 GLN A C 1
ATOM 2231 O O . GLN A 1 282 ? 2.913 -3.836 -13.134 1.00 94.81 282 GLN A O 1
ATOM 2236 N N . ALA A 1 283 ? 3.387 -1.783 -13.868 1.00 94.12 283 ALA A N 1
ATOM 2237 C CA . ALA A 1 283 ? 4.329 -1.473 -12.799 1.00 94.12 283 ALA A CA 1
ATOM 2238 C C . ALA A 1 283 ? 3.677 -1.476 -11.405 1.00 94.12 283 ALA A C 1
ATOM 2240 O O . ALA A 1 283 ? 4.334 -1.856 -10.435 1.00 94.12 283 ALA A O 1
ATOM 2241 N N . ARG A 1 284 ? 2.399 -1.090 -11.295 1.00 89.38 284 ARG A N 1
ATOM 2242 C CA . ARG A 1 284 ? 1.640 -1.097 -10.031 1.00 89.38 284 ARG A CA 1
ATOM 2243 C C . ARG A 1 284 ? 1.339 -2.506 -9.519 1.00 89.38 284 ARG A C 1
ATOM 2245 O O . ARG A 1 284 ? 1.335 -2.704 -8.306 1.00 89.38 284 ARG A O 1
ATOM 2252 N N . GLU A 1 285 ? 1.183 -3.473 -10.422 1.00 86.44 285 GLU A N 1
ATOM 2253 C CA . GLU A 1 285 ? 0.995 -4.892 -10.084 1.00 86.44 285 GLU A CA 1
ATOM 2254 C C . GLU A 1 285 ? 2.296 -5.570 -9.622 1.00 86.44 285 GLU A C 1
ATOM 2256 O O . GLU A 1 285 ? 2.275 -6.627 -8.984 1.00 86.44 285 GLU A O 1
ATOM 2261 N N . LEU A 1 286 ? 3.459 -4.976 -9.921 1.00 86.62 286 LEU A N 1
ATOM 2262 C CA . LEU A 1 286 ? 4.746 -5.551 -9.537 1.00 86.62 286 LEU A CA 1
ATOM 2263 C C . LEU A 1 286 ? 5.007 -5.404 -8.036 1.00 86.62 286 LEU A C 1
ATOM 2265 O O . LEU A 1 286 ? 4.716 -4.356 -7.452 1.00 86.62 286 LEU A O 1
ATOM 2269 N N . PRO A 1 287 ? 5.689 -6.379 -7.406 1.00 82.56 287 PRO A N 1
ATOM 2270 C CA . PRO A 1 287 ? 6.168 -6.210 -6.043 1.00 82.56 287 PRO A CA 1
ATOM 2271 C C . PRO A 1 287 ? 7.113 -5.004 -5.947 1.00 82.56 287 PRO A C 1
ATOM 2273 O O . PRO A 1 287 ? 7.754 -4.603 -6.922 1.00 82.56 287 PRO A O 1
ATOM 2276 N N . GLY A 1 288 ? 7.272 -4.464 -4.736 1.00 78.44 288 GLY A N 1
ATOM 2277 C CA . GLY A 1 288 ? 8.188 -3.346 -4.487 1.00 78.44 288 GLY A CA 1
ATOM 2278 C C . GLY A 1 288 ? 9.658 -3.651 -4.814 1.00 78.44 288 GLY A C 1
ATOM 2279 O O . GLY A 1 288 ? 10.460 -2.729 -4.893 1.00 78.44 288 GLY A O 1
ATOM 2280 N N . ILE A 1 289 ? 10.028 -4.919 -5.032 1.00 81.75 289 ILE A N 1
ATOM 2281 C CA . ILE A 1 289 ? 11.393 -5.346 -5.355 1.00 81.75 289 ILE A CA 1
ATOM 2282 C C . ILE A 1 289 ? 11.435 -5.980 -6.753 1.00 81.75 289 ILE A C 1
ATOM 2284 O O . ILE A 1 289 ? 10.875 -7.056 -6.957 1.00 81.75 289 ILE A O 1
ATOM 2288 N N . ALA A 1 290 ? 12.162 -5.361 -7.687 1.00 85.56 290 ALA A N 1
ATOM 2289 C CA . ALA A 1 290 ? 12.216 -5.757 -9.098 1.00 85.56 290 ALA A CA 1
ATOM 2290 C C . ALA A 1 290 ? 12.929 -7.092 -9.362 1.00 85.56 290 ALA A C 1
ATOM 2292 O O . ALA A 1 290 ? 12.614 -7.782 -10.327 1.00 85.56 290 ALA A O 1
ATOM 2293 N N . TYR A 1 291 ? 13.891 -7.486 -8.517 1.00 86.69 291 TYR A N 1
ATOM 2294 C CA 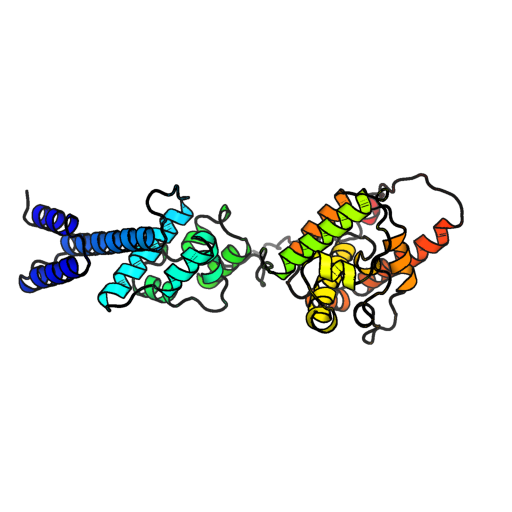. TYR A 1 291 ? 14.678 -8.700 -8.780 1.00 86.69 291 TYR A CA 1
ATOM 2295 C C . TYR A 1 291 ? 13.812 -9.971 -8.760 1.00 86.69 291 TYR A C 1
ATOM 2297 O O . TYR A 1 291 ? 14.133 -10.940 -9.440 1.00 86.69 291 TYR A O 1
ATOM 2305 N N . LEU A 1 292 ? 12.727 -9.984 -7.973 1.00 81.69 292 LEU A N 1
ATOM 2306 C CA . LEU A 1 292 ? 11.840 -11.141 -7.845 1.00 81.69 292 LEU A CA 1
ATOM 2307 C C . LEU A 1 292 ? 11.166 -11.504 -9.179 1.00 81.69 292 LEU A C 1
ATOM 2309 O O . LEU A 1 292 ? 11.366 -12.639 -9.619 1.00 81.69 292 LEU A O 1
ATOM 2313 N N . PRO A 1 293 ? 10.431 -10.586 -9.841 1.00 88.56 293 PRO A N 1
ATOM 2314 C CA . PRO A 1 293 ? 9.816 -10.877 -11.132 1.00 88.56 293 PRO A CA 1
ATOM 2315 C C . PRO A 1 293 ? 10.851 -11.145 -12.233 1.00 88.56 293 PRO A C 1
ATOM 2317 O O . PRO A 1 293 ? 10.647 -12.049 -13.039 1.00 88.56 293 PRO A O 1
ATOM 2320 N N . TRP A 1 294 ? 11.998 -10.451 -12.233 1.00 94.12 294 TRP A N 1
ATOM 2321 C CA . TRP A 1 294 ? 13.088 -10.756 -13.167 1.00 94.12 294 TRP A CA 1
ATOM 2322 C C . TRP A 1 294 ? 13.602 -12.185 -13.006 1.00 94.12 294 TRP A C 1
ATOM 2324 O O . TRP A 1 294 ? 13.668 -12.923 -13.986 1.00 94.12 294 TRP A O 1
ATOM 2334 N N . ARG A 1 295 ? 13.924 -12.600 -11.775 1.00 90.19 295 ARG A N 1
ATOM 2335 C CA . ARG A 1 295 ? 14.410 -13.955 -11.482 1.00 90.19 295 ARG A CA 1
ATOM 2336 C C . ARG A 1 295 ? 13.415 -15.018 -11.936 1.00 90.19 295 ARG A C 1
ATOM 2338 O O . ARG A 1 295 ? 13.834 -16.015 -12.505 1.00 90.19 295 ARG A O 1
ATOM 2345 N N . GLU A 1 296 ? 12.125 -14.798 -11.695 1.00 89.62 296 GLU A N 1
ATOM 2346 C CA . GLU A 1 296 ? 11.058 -15.711 -12.112 1.00 89.62 296 GLU A CA 1
ATOM 2347 C C . GLU A 1 296 ? 10.917 -15.785 -13.639 1.00 89.62 296 GLU A C 1
ATOM 2349 O O . GLU A 1 296 ? 10.877 -16.876 -14.204 1.00 89.62 296 GLU A O 1
ATOM 2354 N N . ALA A 1 297 ? 10.904 -14.643 -14.331 1.00 94.31 297 ALA A N 1
ATOM 2355 C CA . ALA A 1 297 ? 10.835 -14.616 -15.791 1.00 94.31 297 ALA A CA 1
ATOM 2356 C C . ALA A 1 297 ? 12.063 -15.270 -16.436 1.00 94.31 297 ALA A C 1
ATOM 2358 O O . ALA A 1 297 ? 11.937 -15.983 -17.427 1.00 94.31 297 ALA A O 1
ATOM 2359 N N . LEU A 1 298 ? 13.246 -15.059 -15.863 1.00 93.75 298 LEU A N 1
ATOM 2360 C CA . LEU A 1 298 ? 14.488 -15.660 -16.333 1.00 93.75 298 LEU A CA 1
ATOM 2361 C C . LEU A 1 298 ? 14.565 -17.157 -16.028 1.00 93.75 298 LEU A C 1
ATOM 2363 O O . LEU A 1 298 ? 15.088 -17.890 -16.852 1.00 93.75 298 LEU A O 1
ATOM 2367 N N . SER A 1 299 ? 14.027 -17.638 -14.904 1.00 91.44 299 SER A N 1
ATOM 2368 C CA . SER A 1 299 ? 14.014 -19.077 -14.610 1.00 91.44 299 SER A CA 1
ATOM 2369 C C . SER A 1 299 ? 12.970 -19.835 -15.427 1.00 91.44 299 SER A C 1
ATOM 2371 O O . SER A 1 299 ? 13.222 -20.955 -15.860 1.00 91.44 299 SER A O 1
ATOM 2373 N N . ASN A 1 300 ? 11.796 -19.233 -15.636 1.00 92.94 300 ASN A N 1
ATOM 2374 C CA . ASN A 1 300 ? 10.636 -19.927 -16.201 1.00 92.94 300 ASN A CA 1
ATOM 2375 C C . ASN A 1 300 ? 10.424 -19.625 -17.689 1.00 92.94 300 ASN A C 1
ATOM 2377 O O . ASN A 1 300 ? 9.666 -20.315 -18.365 1.00 92.94 300 ASN A O 1
ATOM 2381 N N . SER A 1 301 ? 11.013 -18.549 -18.212 1.00 93.94 301 SER A N 1
ATOM 2382 C CA . SER A 1 301 ? 10.729 -18.034 -19.557 1.00 93.94 301 SER A CA 1
ATOM 2383 C C . SER A 1 301 ? 11.931 -17.311 -20.175 1.00 93.94 301 SER A C 1
ATOM 2385 O O . SER A 1 301 ? 11.762 -16.331 -20.904 1.00 93.94 301 SER A O 1
ATOM 2387 N N . GLU A 1 302 ? 13.151 -17.799 -19.928 1.00 95.62 302 GLU A N 1
ATOM 2388 C CA . GLU A 1 302 ? 14.390 -17.161 -20.401 1.00 95.62 302 GLU A CA 1
ATOM 2389 C C . GLU A 1 302 ? 14.368 -16.860 -21.905 1.00 95.62 302 GLU A C 1
ATOM 2391 O O . GLU A 1 302 ? 14.721 -15.763 -22.336 1.00 95.62 302 GLU A O 1
ATOM 2396 N N . GLN A 1 303 ? 13.885 -17.811 -22.712 1.00 96.25 303 GLN A N 1
ATOM 2397 C CA . GLN A 1 303 ? 13.807 -17.655 -24.162 1.00 96.25 303 GLN A CA 1
ATOM 2398 C C . GLN A 1 303 ? 12.903 -16.483 -24.571 1.00 96.25 303 GLN A C 1
ATOM 2400 O O . GLN A 1 303 ? 13.223 -15.772 -25.523 1.00 96.25 303 GLN A O 1
ATOM 2405 N N . ARG A 1 304 ? 11.811 -16.229 -23.838 1.00 96.75 304 ARG A N 1
ATOM 2406 C CA . ARG A 1 304 ? 10.924 -15.084 -24.089 1.00 96.75 304 ARG A CA 1
ATOM 2407 C C . ARG A 1 304 ? 11.632 -13.767 -23.778 1.00 96.75 304 ARG A C 1
ATOM 2409 O O . ARG A 1 304 ? 11.553 -12.843 -24.585 1.00 96.75 304 ARG A O 1
ATOM 2416 N N . VAL A 1 305 ? 12.366 -13.699 -22.665 1.00 96.62 305 VAL A N 1
ATOM 2417 C CA . VAL A 1 305 ? 13.184 -12.526 -22.303 1.00 96.62 305 VAL A CA 1
ATOM 2418 C C . VAL A 1 305 ? 14.264 -12.278 -23.357 1.00 96.62 305 VAL A C 1
ATOM 2420 O O . VAL A 1 305 ? 14.444 -11.147 -23.800 1.00 96.62 305 VAL A O 1
ATOM 2423 N N . ARG A 1 306 ? 14.933 -13.335 -23.831 1.00 96.06 306 ARG A N 1
ATOM 2424 C CA . ARG A 1 306 ? 15.943 -13.249 -24.892 1.00 96.06 306 ARG A CA 1
ATOM 2425 C C . ARG A 1 306 ? 15.360 -12.732 -26.204 1.00 96.06 306 ARG A C 1
ATOM 2427 O O . ARG A 1 306 ? 15.914 -11.810 -26.791 1.00 96.06 306 ARG A O 1
ATOM 2434 N N . VAL A 1 307 ? 14.237 -13.289 -26.659 1.00 96.44 307 VAL A N 1
ATOM 2435 C CA . VAL A 1 307 ? 13.554 -12.841 -27.886 1.00 96.44 307 VAL A CA 1
ATOM 2436 C C . VAL A 1 307 ? 13.090 -11.390 -27.758 1.00 96.44 307 VAL A C 1
ATOM 2438 O O . VAL A 1 307 ? 13.229 -10.612 -28.702 1.00 96.44 307 VAL A O 1
ATOM 2441 N N . TRP A 1 308 ? 12.569 -11.001 -26.592 1.00 96.50 308 TRP A N 1
ATOM 2442 C CA . TRP A 1 308 ? 12.255 -9.607 -26.296 1.00 96.50 308 TRP A CA 1
ATOM 2443 C C . TRP A 1 308 ? 13.491 -8.705 -26.385 1.00 96.50 308 TRP A C 1
ATOM 2445 O O . TRP A 1 308 ? 13.453 -7.723 -27.112 1.00 96.50 308 TRP A O 1
ATOM 2455 N N . ALA A 1 309 ? 14.609 -9.053 -25.752 1.00 94.94 309 ALA A N 1
ATOM 2456 C CA . ALA A 1 309 ? 15.815 -8.230 -25.807 1.00 94.94 309 ALA A CA 1
ATOM 2457 C C . ALA A 1 309 ? 16.397 -8.135 -27.232 1.00 94.94 309 ALA A C 1
ATOM 2459 O O . ALA A 1 309 ? 16.746 -7.054 -27.702 1.00 94.94 309 ALA A O 1
ATOM 2460 N N . SER A 1 310 ? 16.460 -9.257 -27.957 1.00 93.81 310 SER A N 1
ATOM 2461 C CA . SER A 1 310 ? 17.067 -9.330 -29.292 1.00 93.81 310 SER A CA 1
ATOM 2462 C C . SER A 1 310 ? 16.228 -8.707 -30.414 1.00 93.81 310 SER A C 1
ATOM 2464 O O . SER A 1 310 ? 16.750 -8.508 -31.510 1.00 93.81 310 SER A O 1
ATOM 2466 N N . ARG A 1 311 ? 14.937 -8.409 -30.221 1.00 93.44 311 ARG A N 1
ATOM 2467 C CA . ARG A 1 311 ? 14.141 -7.768 -31.290 1.00 93.44 311 ARG A CA 1
ATOM 2468 C C . ARG A 1 311 ? 14.541 -6.310 -31.509 1.00 93.44 311 ARG A C 1
ATOM 2470 O O . ARG A 1 311 ? 14.532 -5.835 -32.641 1.00 93.44 311 ARG A O 1
ATOM 2477 N N . TRP A 1 312 ? 14.948 -5.636 -30.438 1.00 89.44 312 TRP A N 1
ATOM 2478 C CA . TRP A 1 312 ? 15.371 -4.239 -30.476 1.00 89.44 312 TRP A CA 1
ATOM 2479 C C . TRP A 1 312 ? 16.725 -4.077 -31.184 1.00 89.44 312 TRP A C 1
ATOM 2481 O O . TRP A 1 312 ? 16.917 -3.109 -31.914 1.00 89.44 312 TRP A O 1
ATOM 2491 N N . ALA A 1 313 ? 17.583 -5.101 -31.110 1.00 76.88 313 ALA A N 1
ATOM 2492 C CA . ALA A 1 313 ? 18.789 -5.245 -31.931 1.00 76.88 313 ALA A CA 1
ATOM 2493 C C . ALA A 1 313 ? 18.504 -5.198 -33.437 1.00 76.88 313 ALA A C 1
ATOM 2495 O O . ALA A 1 313 ? 19.150 -4.493 -34.210 1.00 76.88 313 ALA A O 1
ATOM 2496 N N . LYS A 1 314 ? 17.499 -5.965 -33.872 1.00 73.38 314 LYS A N 1
ATOM 2497 C CA . LYS A 1 314 ? 17.156 -6.092 -35.292 1.00 73.38 314 LYS A CA 1
ATOM 2498 C C . LYS A 1 314 ? 16.503 -4.824 -35.827 1.00 73.38 314 LYS A C 1
ATOM 2500 O O . LYS A 1 314 ? 16.873 -4.388 -36.912 1.00 73.38 314 LYS A O 1
ATOM 2505 N N . ALA A 1 315 ? 15.600 -4.222 -35.048 1.00 68.38 315 ALA A N 1
ATOM 2506 C CA . ALA A 1 315 ? 14.912 -2.988 -35.421 1.00 68.38 315 ALA A CA 1
ATOM 2507 C C . ALA A 1 315 ? 15.904 -1.860 -35.753 1.00 68.38 315 ALA A C 1
ATOM 2509 O O . ALA A 1 315 ? 15.751 -1.204 -36.782 1.00 68.38 315 ALA A O 1
ATOM 2510 N N . ALA A 1 316 ? 16.966 -1.715 -34.952 1.00 60.28 316 ALA A N 1
ATOM 2511 C CA . ALA A 1 316 ? 18.006 -0.707 -35.149 1.00 60.28 316 ALA A CA 1
ATOM 2512 C C . ALA A 1 316 ? 18.778 -0.849 -36.475 1.00 60.28 316 ALA A C 1
ATOM 2514 O O . ALA A 1 316 ? 19.230 0.149 -37.031 1.00 60.28 316 ALA A O 1
ATOM 2515 N N . ASN A 1 317 ? 18.915 -2.070 -37.001 1.00 60.16 317 ASN A N 1
ATOM 2516 C CA . ASN A 1 317 ? 19.633 -2.323 -38.254 1.00 60.16 317 ASN A CA 1
ATOM 2517 C C . ASN A 1 317 ? 18.744 -2.133 -39.495 1.00 60.16 317 ASN A C 1
ATOM 2519 O O . ASN A 1 317 ? 19.243 -1.794 -40.565 1.00 60.16 317 ASN A O 1
ATOM 2523 N N . SER A 1 318 ? 17.426 -2.310 -39.363 1.00 59.38 318 SER A N 1
ATOM 2524 C CA . SER A 1 318 ? 16.457 -2.134 -40.457 1.00 59.38 318 SER A CA 1
ATOM 2525 C C . SER A 1 318 ? 16.061 -0.674 -40.723 1.00 59.38 318 SER A C 1
ATOM 2527 O O . SER A 1 318 ? 15.696 -0.345 -41.849 1.00 59.38 318 SER A O 1
ATOM 2529 N N . SER A 1 319 ? 16.200 0.232 -39.748 1.00 54.25 319 SER A N 1
ATOM 2530 C CA . SER A 1 319 ? 15.896 1.669 -39.915 1.00 54.25 319 SER A CA 1
ATOM 2531 C C . SER A 1 319 ? 16.808 2.389 -40.924 1.00 54.25 319 SER A C 1
ATOM 2533 O O . SER A 1 319 ? 16.522 3.513 -41.332 1.00 54.25 319 SER A O 1
ATOM 2535 N N . SER A 1 320 ? 17.901 1.745 -41.345 1.00 48.28 320 SER A N 1
ATOM 2536 C CA . SER A 1 320 ? 18.861 2.255 -42.329 1.00 48.28 320 SER A CA 1
ATOM 2537 C C . SER A 1 320 ? 18.404 2.085 -43.786 1.00 48.28 320 SER A C 1
ATOM 2539 O O . SER A 1 320 ? 19.105 2.533 -44.697 1.00 48.28 320 SER A O 1
ATOM 2541 N N . THR A 1 321 ? 17.285 1.412 -44.064 1.00 43.09 321 THR A N 1
ATOM 2542 C CA . THR A 1 321 ? 16.873 1.139 -45.448 1.00 43.09 321 THR A CA 1
ATOM 2543 C C . THR A 1 321 ? 15.356 1.183 -45.570 1.00 43.09 321 THR A C 1
ATOM 2545 O O . THR A 1 321 ? 14.701 0.157 -45.509 1.00 43.09 321 THR A O 1
ATOM 2548 N N . THR A 1 322 ? 14.816 2.391 -45.754 1.00 45.06 322 THR A N 1
ATOM 2549 C CA . THR A 1 322 ? 13.499 2.643 -46.366 1.00 45.06 322 THR A CA 1
ATOM 2550 C C . THR A 1 322 ? 12.316 1.883 -45.751 1.00 45.06 322 THR A C 1
ATOM 2552 O O . THR A 1 322 ? 12.017 0.783 -46.188 1.00 45.06 322 THR A O 1
ATOM 2555 N N . ASP A 1 323 ? 11.595 2.494 -44.806 1.00 42.19 323 ASP A N 1
ATOM 2556 C CA . ASP A 1 323 ? 10.157 2.812 -44.935 1.00 42.19 323 ASP A CA 1
ATOM 2557 C C . ASP A 1 323 ? 9.600 3.304 -43.583 1.00 42.19 323 ASP A C 1
ATOM 2559 O O . ASP A 1 323 ? 9.637 2.602 -42.574 1.00 42.19 323 ASP A O 1
ATOM 2563 N N . GLN A 1 324 ? 9.081 4.533 -43.558 1.00 46.19 324 GLN A N 1
ATOM 2564 C CA . GLN A 1 324 ? 8.464 5.164 -42.383 1.00 46.19 324 GLN A CA 1
ATOM 2565 C C . GLN A 1 324 ? 6.932 5.060 -42.391 1.00 46.19 324 GLN A C 1
ATOM 2567 O O . GLN A 1 324 ? 6.243 5.801 -41.689 1.00 46.19 324 GLN A O 1
ATOM 2572 N N . ARG A 1 325 ? 6.350 4.151 -43.174 1.00 43.78 325 ARG A N 1
ATOM 2573 C CA . ARG A 1 325 ? 4.900 3.962 -43.198 1.00 43.78 325 ARG A CA 1
ATOM 2574 C C . ARG A 1 325 ? 4.578 2.500 -42.994 1.00 43.78 325 ARG A C 1
ATOM 2576 O O . ARG A 1 325 ? 4.557 1.741 -43.939 1.00 43.78 325 ARG A O 1
ATOM 2583 N N . HIS A 1 326 ? 4.321 2.127 -41.750 1.00 37.59 326 HIS A N 1
ATOM 2584 C CA . HIS A 1 326 ? 3.094 1.445 -41.350 1.00 37.59 326 HIS A CA 1
ATOM 2585 C C . HIS A 1 326 ? 3.159 1.223 -39.838 1.00 37.59 326 HIS A C 1
ATOM 2587 O O . HIS A 1 326 ? 4.011 0.509 -39.319 1.00 37.59 326 HIS A O 1
ATOM 2593 N N . LEU A 1 327 ? 2.233 1.869 -39.126 1.00 40.06 327 LEU A N 1
ATOM 2594 C CA . LEU A 1 327 ? 1.797 1.439 -37.805 1.00 40.06 327 LEU A CA 1
ATOM 2595 C C . LEU A 1 327 ? 1.550 -0.070 -37.882 1.00 40.06 327 LEU A C 1
ATOM 2597 O O . LEU A 1 327 ? 0.638 -0.504 -38.590 1.00 40.06 327 LEU A O 1
ATOM 2601 N N . TYR A 1 328 ? 2.379 -0.858 -37.201 1.00 41.38 328 TYR A N 1
ATOM 2602 C CA . TYR A 1 328 ? 2.185 -2.293 -37.062 1.00 41.38 328 TYR A CA 1
ATOM 2603 C C . TYR A 1 328 ? 0.887 -2.535 -36.279 1.00 41.38 328 TYR A C 1
ATOM 2605 O O . TYR A 1 328 ? 0.881 -2.663 -35.057 1.00 41.38 328 TYR A O 1
ATOM 2613 N N . ARG A 1 329 ? -0.237 -2.607 -36.999 1.00 41.19 329 ARG A N 1
ATOM 2614 C CA . ARG A 1 329 ? -1.316 -3.525 -36.640 1.00 41.19 329 ARG A CA 1
ATOM 2615 C C . ARG A 1 329 ? -0.724 -4.918 -36.807 1.00 41.19 329 ARG A C 1
ATOM 2617 O O . ARG A 1 329 ? -0.421 -5.328 -37.924 1.00 41.19 329 ARG A O 1
ATOM 2624 N N . PHE A 1 330 ? -0.503 -5.603 -35.695 1.00 41.72 330 PHE A N 1
ATOM 2625 C CA . PHE A 1 330 ? -0.132 -7.010 -35.718 1.00 41.72 330 PHE A CA 1
ATOM 2626 C C . PHE A 1 330 ? -1.234 -7.833 -36.407 1.00 41.72 330 PHE A C 1
ATOM 2628 O O . PHE A 1 330 ? -2.418 -7.550 -36.192 1.00 41.72 330 PHE A O 1
ATOM 2635 N N . PRO A 1 331 ? -0.879 -8.868 -37.186 1.00 40.72 331 PRO A N 1
ATOM 2636 C CA . PRO A 1 331 ? -1.791 -9.964 -37.474 1.00 40.72 331 PRO A CA 1
ATOM 2637 C C . PRO A 1 331 ? -2.091 -10.681 -36.154 1.00 40.72 331 PRO A C 1
ATOM 2639 O O . PRO A 1 331 ? -1.170 -11.006 -35.401 1.00 40.72 331 PRO A O 1
ATOM 2642 N N . ALA A 1 332 ? -3.367 -10.925 -35.861 1.00 40.75 332 ALA A N 1
ATOM 2643 C CA . ALA A 1 332 ? -3.801 -11.652 -34.664 1.00 40.75 332 ALA A CA 1
ATOM 2644 C C . ALA A 1 332 ? -3.188 -13.070 -34.565 1.00 40.75 332 ALA A C 1
ATOM 2646 O O . ALA A 1 332 ? -3.115 -13.639 -33.482 1.00 40.75 332 ALA A O 1
ATOM 2647 N N . GLU A 1 333 ? -2.661 -13.595 -35.671 1.00 40.12 333 GLU A N 1
ATOM 2648 C CA . GLU A 1 333 ? -2.180 -14.970 -35.825 1.00 40.12 333 GLU A CA 1
ATOM 2649 C C . GLU A 1 333 ? -0.892 -15.308 -35.041 1.00 40.12 333 GLU A C 1
ATOM 2651 O O . GLU A 1 333 ? -0.628 -16.481 -34.809 1.00 40.12 333 GLU A O 1
ATOM 2656 N N . ILE A 1 334 ? -0.098 -14.331 -34.567 1.00 41.91 334 ILE A N 1
ATOM 2657 C CA . ILE A 1 334 ? 1.096 -14.606 -33.722 1.00 41.91 334 ILE A CA 1
ATOM 2658 C C . ILE A 1 334 ? 0.765 -14.568 -32.216 1.00 41.91 334 ILE A C 1
ATOM 2660 O O . ILE A 1 334 ? 1.527 -15.070 -31.390 1.00 41.91 334 ILE A O 1
ATOM 2664 N N . LEU A 1 335 ? -0.401 -14.036 -31.838 1.00 39.12 335 LEU A N 1
ATOM 2665 C CA . LEU A 1 335 ? -0.903 -14.135 -30.463 1.00 39.12 335 LEU A CA 1
ATOM 2666 C C . LEU A 1 335 ? -1.591 -15.482 -30.184 1.00 39.12 335 LEU A C 1
ATOM 2668 O O . LEU A 1 335 ? -1.794 -15.806 -29.019 1.00 39.12 335 LEU A O 1
ATOM 2672 N N . GLU A 1 336 ? -1.885 -16.288 -31.210 1.00 38.81 336 GLU A N 1
ATOM 2673 C CA . GLU A 1 336 ? -2.525 -17.603 -31.050 1.00 38.81 336 GLU A CA 1
ATOM 2674 C C . GLU A 1 336 ? -1.550 -18.745 -30.697 1.00 38.81 336 GLU A C 1
ATOM 2676 O O . GLU A 1 336 ? -1.990 -19.786 -30.216 1.00 38.81 336 GLU A O 1
ATOM 2681 N N . GLU A 1 337 ? -0.228 -18.555 -30.821 1.00 36.72 337 GLU A N 1
ATOM 2682 C CA . GLU A 1 337 ? 0.769 -19.506 -30.280 1.00 36.72 337 GLU A CA 1
ATOM 2683 C C . GLU A 1 337 ? 1.240 -19.163 -28.856 1.00 36.72 337 GLU A C 1
ATOM 2685 O O . GLU A 1 337 ? 1.968 -19.936 -28.225 1.00 36.72 337 GLU A O 1
ATOM 2690 N N . VAL A 1 338 ? 0.775 -18.047 -28.289 1.00 40.41 338 VAL A N 1
ATOM 2691 C CA . VAL A 1 338 ? 0.821 -17.851 -26.840 1.00 40.41 338 VAL A CA 1
ATOM 2692 C C . VAL A 1 338 ? -0.436 -18.495 -26.283 1.00 40.41 338 VAL A C 1
ATOM 2694 O O . VAL A 1 338 ? -1.493 -17.875 -26.241 1.00 40.41 338 VAL A O 1
ATOM 2697 N N . VAL A 1 339 ? -0.309 -19.755 -25.863 1.00 34.53 339 VAL A N 1
ATOM 2698 C CA . VAL A 1 339 ? -1.336 -20.450 -25.081 1.00 34.53 339 VAL A CA 1
ATOM 2699 C C . VAL A 1 339 ? -1.825 -19.473 -24.001 1.00 34.53 339 VAL A C 1
ATOM 2701 O O . VAL A 1 339 ? -1.006 -19.031 -23.184 1.00 34.53 339 VAL A O 1
ATOM 2704 N N . PRO A 1 340 ? -3.113 -19.081 -23.986 1.00 33.81 340 PRO A N 1
ATOM 2705 C CA . PRO A 1 340 ? -3.674 -18.404 -22.830 1.00 33.81 340 PRO A CA 1
ATOM 2706 C C . PRO A 1 340 ? -3.350 -19.279 -21.623 1.00 33.81 340 PRO A C 1
ATOM 2708 O O . PRO A 1 340 ? -3.513 -20.495 -21.705 1.00 33.81 340 PRO A O 1
ATOM 2711 N N . LEU A 1 341 ? -2.871 -18.716 -20.513 1.00 38.91 341 LEU A N 1
ATOM 2712 C CA . LEU A 1 341 ? -2.900 -19.454 -19.251 1.00 38.91 341 LEU A CA 1
ATOM 2713 C C . LEU A 1 341 ? -4.375 -19.753 -18.949 1.00 38.91 341 LEU A C 1
ATOM 2715 O O . LEU A 1 341 ? -5.086 -18.934 -18.375 1.00 38.91 341 LEU A O 1
ATOM 2719 N N . ASP A 1 342 ? -4.838 -20.900 -19.429 1.00 31.38 342 ASP A N 1
ATOM 2720 C CA . ASP A 1 342 ? -6.198 -21.375 -19.303 1.00 31.38 342 ASP A CA 1
ATOM 2721 C C . ASP A 1 342 ? -6.350 -21.886 -17.868 1.00 31.38 342 ASP A C 1
ATOM 2723 O O . ASP A 1 342 ? -5.852 -22.948 -17.497 1.00 31.38 342 ASP A O 1
ATOM 2727 N N . TRP A 1 343 ? -6.978 -21.075 -17.018 1.00 35.34 343 TRP A N 1
ATOM 2728 C CA . TRP A 1 343 ? -7.330 -21.429 -15.639 1.00 35.34 343 TRP A CA 1
ATOM 2729 C C . TRP A 1 343 ? -8.608 -22.284 -15.576 1.00 35.34 343 TRP A C 1
ATOM 2731 O O . TRP A 1 343 ? -9.346 -22.253 -14.589 1.00 35.34 343 TRP A O 1
ATOM 2741 N N . THR A 1 344 ? -8.905 -23.076 -16.608 1.00 33.72 344 THR A N 1
ATOM 2742 C CA . THR A 1 344 ? -10.026 -24.017 -16.570 1.00 33.72 344 THR A CA 1
ATOM 2743 C C . THR A 1 344 ? -9.685 -25.223 -15.696 1.00 33.72 344 THR A C 1
ATOM 2745 O O . THR A 1 344 ? -9.010 -26.179 -16.079 1.00 33.72 344 THR A O 1
ATOM 2748 N N . VAL A 1 345 ? -10.202 -25.168 -14.470 1.00 38.41 345 VAL A N 1
ATOM 2749 C CA . VAL A 1 345 ? -10.317 -26.294 -13.546 1.00 38.41 345 VAL A CA 1
ATOM 2750 C C . VAL A 1 345 ? -11.035 -27.441 -14.258 1.00 38.41 345 VAL A C 1
ATOM 2752 O O . VAL A 1 345 ? -12.221 -27.343 -14.572 1.00 38.41 345 VAL A O 1
ATOM 2755 N N . LYS A 1 346 ? -10.334 -28.560 -14.470 1.00 32.06 346 LYS A N 1
ATOM 2756 C CA . LYS A 1 346 ? -10.997 -29.844 -14.702 1.00 32.06 346 LYS A CA 1
ATOM 2757 C C . LYS A 1 346 ? -11.831 -30.159 -13.463 1.00 32.06 346 LYS A C 1
ATOM 2759 O O . LYS A 1 346 ? -11.279 -30.463 -12.407 1.00 32.06 346 LYS A O 1
ATOM 2764 N N . SER A 1 347 ? -13.150 -30.086 -13.597 1.00 41.06 347 SER A N 1
ATOM 2765 C CA . SER A 1 347 ? -14.062 -30.773 -12.695 1.00 41.06 347 SER A CA 1
ATOM 2766 C C . SER A 1 347 ? -13.791 -32.272 -12.816 1.00 41.06 347 SER A C 1
ATOM 2768 O O . SER A 1 347 ? -14.029 -32.887 -13.855 1.00 41.06 347 SER A O 1
ATOM 2770 N N . LEU A 1 348 ? -13.232 -32.858 -11.761 1.00 42.25 348 LEU A N 1
ATOM 2771 C CA . LEU A 1 348 ? -13.293 -34.297 -11.556 1.00 42.25 348 LEU A CA 1
ATOM 2772 C C . LEU A 1 348 ? -14.481 -34.571 -10.637 1.00 42.25 348 LEU A C 1
ATOM 2774 O O . LEU A 1 348 ? -14.599 -33.961 -9.573 1.00 42.25 348 LEU A O 1
ATOM 2778 N N . ALA A 1 349 ? -15.366 -35.428 -11.144 1.00 41.56 349 ALA A N 1
ATOM 2779 C CA . ALA A 1 349 ? -16.394 -36.129 -10.391 1.00 41.56 349 ALA A CA 1
ATOM 2780 C C . ALA A 1 349 ? -15.777 -37.080 -9.357 1.00 41.56 349 ALA A C 1
ATOM 2782 O O . ALA A 1 349 ? -14.630 -37.535 -9.592 1.00 41.56 349 ALA A O 1
#

Foldseek 3Di:
DDPLVVLLVVLQPDQDPVSLVVSVVVCVVVVNDDPSNVVSSLVSQLVNLLVVLCVLLVVVPPDDDPLLVLLSSLSSNLQSLQVVVPHGPVVLSVLCNVQNRQRSLLVQLLDPDHDPSCVSCVVVVNNCSRSLNSCCVCVVSHDQQSPQSSCVNVVHDDPDPDGFADLDDLLLQLLLQLLVVQQVCCVVVQQARPEDALQVSCVSSVRHDCVPCVVSSLQSQLLLQVLCLVVLHQRLQLCYPDHDPVSFDCVPPPDGQPSVLSNCRNRVDRHDPVNSVSSSVSSSRDHSGNVVVVVVCCVPPVVSVVVSRCVSVVVVVPVVDDDPDDDDPDDCVVVVVVPDPPPDDPDDD

Sequence (349 aa):
MTIDERLERTIGRVTTWQELNQLEKNIKDRNGIDASVEAALLKRSTQLGIDYVLHETGLVGAPLSEAEQKIIAAIGEYAAILRRSNKYPSLTLQQIKRLGLCDAAEVSVCRNKPTKGYEVLIDADLEDLSYERIVLDHPTEFSARAVWFSRRTLGLRNESEKPPAETHSDINIRTDQLLDWLMERAKSNGWIIPPFTNAEAATAIGLGALSTFGRVHGNIQSRIDFACYICDLPPLGCAATETFEKAWGQEGRTWSFSVDELQRAAQERVWSIDDFQRIKVQARELPGIAYLPWREALSNSEQRVRVWASRWAKAANSSSTTDQRHLYRFPAEILEEVVPLDWTVKSLA

Secondary structure (DSSP, 8-state):
--HHHHHHHHHHT--SHHHHHHHHHHHHTTT---HHHHHHHHHHHHHHHHHHHHHHHT-TT----HHHHHHHHHHHHHHHHHHHTT---HHHHHHHHHH-HHHHHHHHHSSSS--HHHHHHHHTT-GGGSHHHHHHHSGGGS-HHHHHHHHHHTTPPPSSSSPPP-TT-HHHHHHHHHHHHHHHHHHHTTTB-----HHHHHHHTT---HHHHHHHHHHHHHHHHHHHHHHT---GGGGSSS--GGGS--TT-SS---HHHHHHHHHH-B--HHHHHHHHHHHHHS-S-THHHHHHHHHHHHHHHHHHHHHHHHHHHHTTSS---------GGGTTTS-----------

Organism: NCBI:txid2692177

pLDDT: mean 87.34, std 16.12, range [31.38, 98.5]

Radius of gyration: 28.81 Å; chains: 1; bounding box: 68×54×91 Å

=== Feature glossary ===
Key to the feature types in this record:

Secondary structure (8-state, DSSP). Secondary structure is the local, repeating backbone conformation. DSSP classifies it into eight states by reading the hydrogen-bond network: three helix types (H, G, I), two β types (E, B), two non-regular types (T, S), and unstructured coil (-).

Backbone torsions (φ/ψ). Backbone dihedral angles. Every residue except chain termini has a φ (preceding-C → N → Cα → C) and a ψ (N → Cα → C → next-N). They are reported in degrees following the IUPAC sign convention. Secondary structure is essentially a statement about which (φ, ψ) basin each residue occupies.

Predicted aligned error. Predicted Aligned Error (PAE) is an AlphaFold confidence matrix: entry (i, j) is the expected error in the position of residue j, in ångströms, when the prediction is superimposed on the true structure at residue i. Low PAE within a block of residues means that block is internally rigid and well-predicted; high PAE between two blocks means their relative placement is uncertain even if each block individually is confident.

B-factor. B-factor (Debye–Waller factor) reflects atomic displacement in the crystal lattice. It is an experimental observable (units Å²), not a prediction; low values mean the atom is pinned down, high values mean it moves or is heterogeneous across the crystal.

Secondary structure (3-state, P-SEA). Three-state secondary structure (P-SEA) collapses the eight DSSP classes into helix (a), strand (b), and coil (c). P-SEA assigns these from Cα geometry alone — distances and angles — without requiring backbone oxygens, so it works on any Cα trace.

Sequence. Primary structure: the covalent order of the twenty standard amino acids along the backbone. Two proteins with the same sequence will (almost always) fold to the same structure; two with 30% identity often share a fold but not the details.

pLDDT. pLDDT is the predicted lDDT-Cα score: AlphaFold's confidence that the local environment of each residue (all inter-atomic distances within 15 Å) is correctly placed. It is a per-residue number between 0 and 100, with higher meaning more reliable.

InterPro / GO / CATH / organism. Functional annotations link the protein to curated databases. InterPro entries identify conserved domains and families by matching the sequence against member-database signatures (Pfam, PROSITE, CDD, …). Gene Ontology (GO) terms describe molecular function, biological process, and cellular component in a controlled vocabulary. CATH places the structure in a hierarchical fold classification (Class/Architecture/Topology/Homologous-superfamily). The organism is the source species.

Contact-map, Ramachandran, and PAE plots. Three diagnostic plots accompany the record. The Cα contact map visualizes the tertiary structure as a 2D adjacency matrix (8 Å cutoff, sequence-local contacts suppressed). The Ramachandran plot shows the distribution of backbone (φ, ψ) torsions, with points in the α and β basins reflecting secondary structure content. The PAE plot shows AlphaFold's inter-residue confidence as a color matrix.

mmCIF coordinates. The mmCIF table is the protein's shape written out atom by atom. For each backbone N, Cα, C, and carbonyl O, it records an (x, y, z) coordinate triple in Å plus the residue type, chain letter, and residue number.

Radius of gyration, Cα contacts, bounding box. Three whole-structure scalars: the radius of gyration (RMS distance of Cα from centroid, in Å), the count of Cα–Cα contacts (pairs closer than 8 Å and separated by more than four residues in sequence — i.e. tertiary, not local, contacts), and the bounding-box dimensions. Together they distinguish compact globular folds from extended fibres or disordered chains.

Foldseek 3Di. The Foldseek 3Di string encodes local tertiary geometry as a 20-letter alphabet — one character per residue — derived from the relative positions of nearby Cα atoms. Unlike the amino-acid sequence, 3Di is a direct function of the 3D structure, so two proteins with the same fold have similar 3Di strings even at low sequence identity.

Rendered structure images. Six rendered views show the 3D structure from the faces of a cube — i.e. along ±x, ±y, ±z. Rendering representation is drawn randomly per protein from cartoon (secondary-structure ribbons), sticks (backbone bonds), or molecular surface; coloring is either N→C rainbow (blue at the N-terminus through red at the C-terminus) or one color per chain.

Nearest PDB structures. The Foldseek neighbor list gives the closest experimentally determined structures in the PDB, ranked by structural alignment. TM-score near 1 means near-identical fold; near 0.3 means only rough topology match. This is how one finds what a novel AlphaFold prediction most resembles in the solved-structure universe.

Solvent-accessible surface area. SASA measures how much of the protein is reachable by solvent. It is computed by rolling a water-sized probe over the atomic surface and summing the exposed area (Å²). Per-residue SASA distinguishes core (buried, low SASA) from surface (exposed, high SASA) residues; total SASA is a whole-molecule size measure.